Protein AF-A0A9D1GM79-F1 (afdb_monomer)

Radius of gyration: 19.38 Å; Cα contacts (8 Å, |Δi|>4): 172; chains: 1; bounding box: 52×40×49 Å

Secondary structure (DSSP, 8-state):
---HHHHHHHHHHHHHHHHHH---HHHHHHHHHHH-TTS-HHHHHHHHHHHHHHHHTHHHHHHHHHHH-SS-GGGS-HHHHHHHHHHHHHHHH-TTS-HHHHHHHHHHHHHHTT-GGGHHHHHHHHHHHHHHHHHHHHT--SHHHHTT--HHHHHHHHHHH-HHHHHHHHHHHTSPPPPP----TTTS-HHHHHHT--

Structure (mmCIF, N/CA/C/O backbone):
data_AF-A0A9D1GM79-F1
#
_entry.id   AF-A0A9D1GM79-F1
#
loop_
_atom_site.group_PDB
_atom_site.id
_atom_site.type_symbol
_atom_site.label_atom_id
_atom_site.label_alt_id
_atom_site.label_comp_id
_atom_site.label_asym_id
_atom_site.label_entity_id
_atom_site.label_seq_id
_atom_site.pdbx_PDB_ins_code
_atom_site.Cartn_x
_atom_site.Cartn_y
_atom_site.Cartn_z
_atom_site.occupancy
_atom_site.B_iso_or_equiv
_atom_site.auth_seq_id
_atom_site.auth_comp_id
_atom_site.auth_asym_id
_atom_site.auth_atom_id
_atom_site.pdbx_PDB_model_num
ATOM 1 N N . MET A 1 1 ? 16.272 14.039 14.354 1.00 37.53 1 MET A N 1
ATOM 2 C CA . MET A 1 1 ? 15.450 12.813 14.311 1.00 37.53 1 MET A CA 1
ATOM 3 C C . MET A 1 1 ? 14.020 13.221 14.023 1.00 37.53 1 MET A C 1
ATOM 5 O O . MET A 1 1 ? 13.345 13.717 14.914 1.00 37.53 1 MET A O 1
ATOM 9 N N . THR A 1 2 ? 13.589 13.117 12.772 1.00 45.19 2 THR A N 1
ATOM 10 C CA . THR A 1 2 ? 12.172 13.215 12.419 1.00 45.19 2 THR A CA 1
ATOM 11 C C . THR A 1 2 ? 11.465 12.007 13.027 1.00 45.19 2 THR A C 1
ATOM 13 O O . THR A 1 2 ? 11.861 10.871 12.792 1.00 45.19 2 THR A O 1
ATOM 16 N N . ASP A 1 3 ? 10.492 12.262 13.899 1.00 54.88 3 ASP A N 1
ATOM 17 C CA . ASP A 1 3 ? 9.709 11.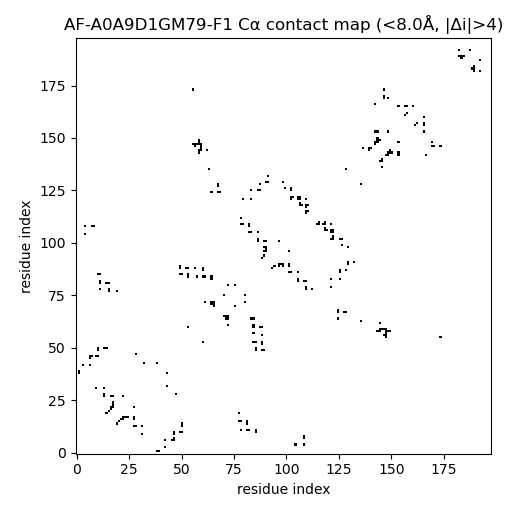224 14.567 1.00 54.88 3 ASP A CA 1
ATOM 18 C C . ASP A 1 3 ? 9.044 10.324 13.509 1.00 54.88 3 ASP A C 1
ATOM 20 O O . ASP A 1 3 ? 8.415 10.830 12.576 1.00 54.88 3 ASP A O 1
ATOM 24 N N . ALA A 1 4 ? 9.171 9.000 13.633 1.00 53.09 4 ALA A N 1
ATOM 25 C CA . ALA A 1 4 ? 8.640 8.033 12.663 1.00 53.09 4 ALA A CA 1
ATOM 26 C C . ALA A 1 4 ? 7.110 8.149 12.476 1.00 53.09 4 ALA A C 1
ATOM 28 O O . ALA A 1 4 ? 6.558 7.668 11.480 1.00 53.09 4 ALA A O 1
ATOM 29 N N . GLY A 1 5 ? 6.423 8.806 13.420 1.00 60.03 5 GLY A N 1
ATOM 30 C CA . GLY A 1 5 ? 5.021 9.197 13.295 1.00 60.03 5 GLY A CA 1
ATOM 31 C C . GLY A 1 5 ? 4.755 10.180 12.146 1.00 60.03 5 GLY A C 1
ATOM 32 O O . GLY A 1 5 ? 3.743 10.044 11.463 1.00 60.03 5 GLY A O 1
ATOM 33 N N . ASN A 1 6 ? 5.683 11.100 11.859 1.00 79.31 6 ASN A N 1
ATOM 34 C CA . ASN A 1 6 ? 5.531 12.101 10.797 1.00 79.31 6 ASN A CA 1
ATOM 35 C C . ASN A 1 6 ? 5.530 11.452 9.400 1.00 79.31 6 ASN A C 1
ATOM 37 O O . ASN A 1 6 ? 4.694 11.766 8.555 1.00 79.31 6 ASN A O 1
ATOM 41 N N . SER A 1 7 ? 6.393 10.457 9.177 1.00 93.00 7 SER A N 1
ATOM 42 C CA . SER A 1 7 ? 6.477 9.759 7.888 1.00 93.00 7 SER A CA 1
ATOM 43 C C . SER A 1 7 ? 5.179 9.009 7.548 1.00 93.00 7 SER A C 1
ATOM 45 O O . SER A 1 7 ? 4.728 9.047 6.405 1.00 93.00 7 SER A O 1
ATOM 47 N N . ARG A 1 8 ? 4.517 8.372 8.527 1.00 95.38 8 ARG A N 1
ATOM 48 C CA . ARG A 1 8 ? 3.224 7.688 8.306 1.00 95.38 8 ARG A CA 1
ATOM 49 C C . ARG A 1 8 ? 2.056 8.654 8.138 1.00 95.38 8 ARG A C 1
ATOM 51 O O . ARG A 1 8 ? 1.150 8.371 7.360 1.00 95.38 8 ARG A O 1
ATOM 58 N N . GLU A 1 9 ? 2.077 9.782 8.842 1.00 95.94 9 GLU A N 1
ATOM 59 C CA . GLU A 1 9 ? 1.102 10.855 8.631 1.00 95.94 9 GLU A CA 1
ATOM 60 C C . GLU A 1 9 ? 1.168 11.383 7.198 1.00 95.94 9 GLU A C 1
ATOM 62 O O . GLU A 1 9 ? 0.129 11.495 6.550 1.00 95.94 9 GLU A O 1
ATOM 67 N N . LEU A 1 10 ? 2.379 11.605 6.684 1.00 96.06 10 LEU A N 1
ATOM 68 C CA . LEU A 1 10 ? 2.582 12.064 5.317 1.00 96.06 10 LEU A CA 1
ATOM 69 C C . LEU A 1 10 ? 2.142 11.023 4.279 1.00 96.06 10 LEU A C 1
ATOM 71 O O . LEU A 1 10 ? 1.484 11.379 3.306 1.00 96.06 10 LEU A O 1
ATOM 75 N N . VAL A 1 11 ? 2.439 9.736 4.494 1.00 97.88 11 VAL A N 1
ATOM 76 C CA . VAL A 1 11 ? 1.927 8.657 3.626 1.00 97.88 11 VAL A CA 1
ATOM 77 C C . VAL A 1 11 ? 0.400 8.658 3.592 1.00 97.88 11 VAL A C 1
ATOM 79 O O . VAL A 1 11 ? -0.187 8.554 2.518 1.00 97.88 11 VAL A O 1
ATOM 82 N N . LEU A 1 12 ? -0.257 8.805 4.746 1.00 98.25 12 LEU A N 1
ATOM 83 C CA . LEU A 1 12 ? -1.714 8.879 4.802 1.00 98.25 12 LEU A CA 1
ATOM 84 C C . LEU A 1 12 ? -2.249 10.068 3.993 1.00 98.25 12 LEU A C 1
ATOM 86 O O . LEU A 1 12 ? -3.204 9.892 3.241 1.00 98.25 12 LEU A O 1
ATOM 90 N N . ASP A 1 13 ? -1.645 11.251 4.115 1.00 97.19 13 ASP A N 1
ATOM 91 C CA . ASP A 1 13 ? -2.061 12.427 3.339 1.00 97.19 13 ASP A CA 1
ATOM 92 C C . ASP A 1 13 ? -1.892 12.217 1.833 1.00 97.19 13 ASP A C 1
ATOM 94 O O . ASP A 1 13 ? -2.796 12.541 1.061 1.00 97.19 13 ASP A O 1
ATOM 98 N N . ILE A 1 14 ? -0.777 11.612 1.417 1.00 97.88 14 ILE A N 1
ATOM 99 C CA . ILE A 1 14 ? -0.523 11.269 0.015 1.00 97.88 14 ILE A CA 1
ATOM 100 C C . ILE A 1 14 ? -1.582 10.284 -0.498 1.00 97.88 14 ILE A C 1
ATOM 102 O O . ILE A 1 14 ? -2.17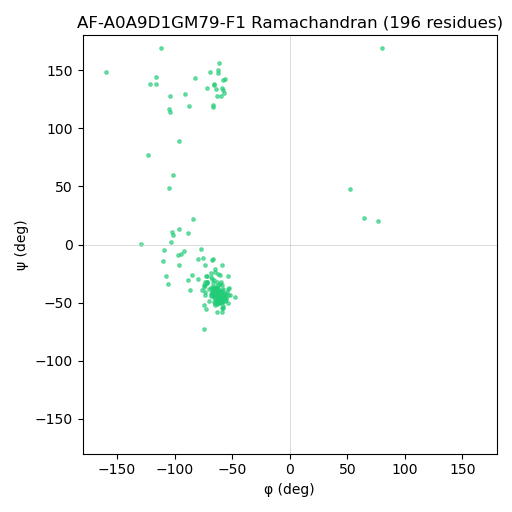8 10.512 -1.549 1.00 97.88 14 ILE A O 1
ATOM 106 N N . LEU A 1 15 ? -1.861 9.212 0.247 1.00 98.31 15 LEU A N 1
ATOM 107 C CA . LEU A 1 15 ? -2.864 8.217 -0.141 1.00 98.31 15 LEU A CA 1
ATOM 108 C C . LEU A 1 15 ? -4.273 8.810 -0.207 1.00 98.31 15 LEU A C 1
ATOM 110 O O . LEU A 1 15 ? -5.035 8.452 -1.099 1.00 98.31 15 LEU A O 1
ATOM 114 N N . MET A 1 16 ? -4.618 9.727 0.697 1.00 98.31 16 MET A N 1
ATOM 115 C CA . MET A 1 16 ? -5.893 10.445 0.656 1.00 98.31 16 MET A CA 1
ATOM 116 C C . MET A 1 16 ? -6.016 11.304 -0.608 1.00 98.31 16 MET A C 1
ATOM 118 O O . MET A 1 16 ? -7.064 11.301 -1.250 1.00 98.31 16 MET A O 1
ATOM 122 N N . GLU A 1 17 ? -4.957 12.013 -0.997 1.00 98.00 17 GLU A N 1
ATOM 123 C CA . GLU A 1 17 ? -4.951 12.819 -2.222 1.00 98.00 17 GLU A CA 1
ATOM 124 C C . GLU A 1 17 ? -5.096 11.949 -3.482 1.00 98.00 17 GLU A C 1
ATOM 126 O O . GLU A 1 17 ? -5.864 12.272 -4.387 1.00 98.00 17 GLU A O 1
ATOM 131 N N . ILE A 1 18 ? -4.410 10.805 -3.526 1.00 98.06 18 ILE A N 1
ATOM 132 C CA . ILE A 1 18 ? -4.441 9.900 -4.681 1.00 98.06 18 ILE A CA 1
ATOM 133 C C . ILE A 1 18 ? -5.785 9.169 -4.772 1.00 98.06 18 ILE A C 1
ATOM 135 O O . ILE A 1 18 ? -6.458 9.226 -5.799 1.00 98.06 18 ILE A O 1
ATOM 139 N N . LEU A 1 19 ? -6.189 8.479 -3.703 1.00 97.38 19 LEU A N 1
ATOM 140 C CA . LEU A 1 19 ? -7.305 7.529 -3.737 1.00 97.38 19 LEU A CA 1
ATOM 141 C C . LEU A 1 19 ? -8.673 8.181 -3.548 1.00 97.38 19 LEU A C 1
ATOM 143 O O . LEU A 1 19 ? -9.669 7.621 -3.994 1.00 97.38 19 LEU A O 1
ATOM 147 N N . GLU A 1 20 ? -8.736 9.333 -2.880 1.00 96.56 20 GLU A N 1
ATOM 148 C CA . GLU A 1 20 ? -10.010 9.996 -2.580 1.00 96.56 20 GLU A CA 1
ATOM 149 C C . GLU A 1 20 ? -10.229 11.251 -3.430 1.00 96.56 20 GLU A C 1
ATOM 151 O O . GLU A 1 20 ? -11.376 11.605 -3.689 1.00 96.56 20 GLU A O 1
ATOM 156 N N . LYS A 1 21 ? -9.155 11.917 -3.882 1.00 95.94 21 LYS A N 1
ATOM 157 C CA . LYS A 1 21 ? -9.250 13.118 -4.734 1.00 95.94 21 LYS A CA 1
ATOM 158 C C . LYS A 1 21 ? -8.810 12.899 -6.183 1.00 95.94 21 LYS A C 1
ATOM 160 O O . LYS A 1 21 ? -8.971 13.802 -6.998 1.00 95.94 21 LYS A O 1
ATOM 165 N N . GLY A 1 22 ? -8.294 11.715 -6.524 1.00 93.88 22 GLY A N 1
ATOM 166 C CA . GLY A 1 22 ? -7.925 11.357 -7.897 1.00 93.88 22 GLY A CA 1
ATOM 167 C C . GLY A 1 22 ? -6.613 11.979 -8.386 1.00 93.88 22 GLY A C 1
ATOM 168 O O . GLY A 1 22 ? -6.395 12.073 -9.593 1.00 93.88 22 GLY A O 1
ATOM 169 N N . GLY A 1 23 ? -5.738 12.418 -7.476 1.00 95.19 23 GLY A N 1
ATOM 170 C CA . GLY A 1 23 ? -4.432 12.967 -7.837 1.00 95.19 23 GLY A CA 1
ATOM 171 C C . GLY A 1 23 ? -3.506 11.914 -8.475 1.00 95.19 23 GLY A C 1
ATOM 172 O O . GLY A 1 23 ? -3.423 10.793 -7.966 1.00 95.19 23 GLY A O 1
ATOM 173 N N . PRO A 1 24 ? -2.750 12.235 -9.547 1.00 95.81 24 PRO A N 1
ATOM 174 C CA . PRO A 1 24 ? -1.793 11.295 -10.129 1.00 95.81 24 PRO A CA 1
ATOM 175 C C . PRO A 1 24 ? -0.680 10.938 -9.135 1.00 95.81 24 PRO A C 1
ATOM 177 O O . PRO A 1 24 ? -0.000 11.828 -8.618 1.00 95.81 24 PRO A O 1
ATOM 180 N N . SER A 1 25 ? -0.444 9.642 -8.909 1.00 93.88 25 SER A N 1
ATOM 181 C CA . SER A 1 25 ? 0.461 9.147 -7.855 1.00 93.88 25 SER A CA 1
ATOM 182 C C . SER A 1 25 ? 1.864 9.757 -7.907 1.00 93.88 25 SER A C 1
ATOM 184 O O . SER A 1 25 ? 2.342 10.306 -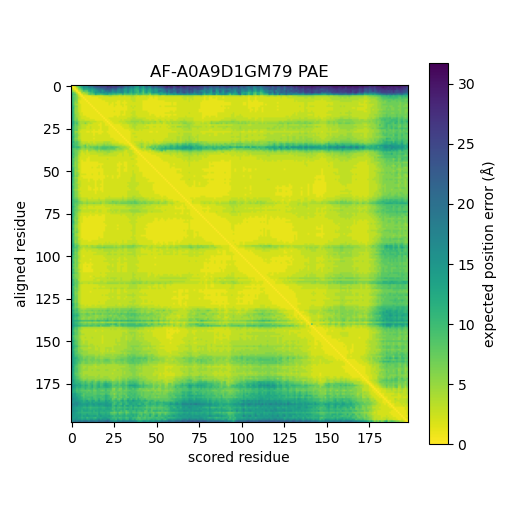6.915 1.00 93.88 25 SER A O 1
ATOM 186 N N . HIS A 1 26 ? 2.492 9.737 -9.083 1.00 92.12 26 HIS A N 1
ATOM 187 C CA . HIS A 1 26 ? 3.832 10.283 -9.308 1.00 92.12 26 HIS A CA 1
ATOM 188 C C . HIS A 1 26 ? 3.913 11.803 -9.081 1.00 92.12 26 HIS A C 1
ATOM 190 O O . HIS A 1 26 ? 4.938 12.303 -8.618 1.00 92.12 26 HIS A O 1
ATOM 196 N N . VAL A 1 27 ? 2.838 12.549 -9.367 1.00 95.88 27 VAL A N 1
ATOM 197 C CA . VAL A 1 27 ? 2.783 14.002 -9.147 1.00 95.88 27 VAL A CA 1
ATOM 198 C C . VAL A 1 27 ? 2.646 14.301 -7.660 1.00 95.88 27 VAL A C 1
ATOM 200 O O . VAL A 1 27 ? 3.453 15.056 -7.119 1.00 95.88 27 VAL A O 1
ATOM 203 N N . VAL A 1 28 ? 1.670 13.679 -6.994 1.00 96.56 28 VAL A N 1
ATOM 204 C CA . VAL A 1 28 ? 1.398 13.891 -5.565 1.00 96.56 28 VAL A CA 1
ATOM 205 C C . VAL A 1 28 ? 2.617 13.511 -4.727 1.00 96.56 28 VAL A C 1
ATOM 207 O O . VAL A 1 28 ? 3.056 14.291 -3.881 1.00 96.56 28 VAL A O 1
ATOM 210 N N . LEU A 1 29 ? 3.213 12.345 -4.994 1.00 94.06 29 LEU A N 1
ATOM 211 C CA . LEU A 1 29 ? 4.383 11.871 -4.262 1.00 94.06 29 LEU A CA 1
ATOM 212 C C . LEU A 1 29 ? 5.583 12.808 -4.458 1.00 94.06 29 LEU A C 1
ATOM 214 O O . LEU A 1 29 ? 6.225 13.199 -3.482 1.00 94.06 29 LEU A O 1
ATOM 218 N N . ARG A 1 30 ? 5.855 13.242 -5.697 1.00 93.50 30 ARG A N 1
ATOM 219 C CA . ARG A 1 30 ? 6.934 14.200 -5.987 1.00 93.50 30 ARG A CA 1
ATOM 220 C C . ARG A 1 30 ? 6.709 15.540 -5.287 1.00 93.50 30 ARG A C 1
ATOM 222 O O . ARG A 1 30 ? 7.655 16.085 -4.722 1.00 93.50 30 ARG A O 1
ATOM 229 N N . GLN A 1 31 ? 5.486 16.069 -5.309 1.00 93.62 31 GLN A N 1
ATOM 230 C CA . GLN A 1 31 ? 5.144 17.329 -4.643 1.00 93.62 31 GLN A CA 1
ATOM 231 C C . GLN A 1 31 ? 5.316 17.228 -3.126 1.00 93.62 31 GLN A C 1
ATOM 233 O O . GLN A 1 31 ? 5.953 18.095 -2.526 1.00 93.62 31 GLN A O 1
ATOM 238 N N . ALA A 1 32 ? 4.823 16.151 -2.509 1.00 91.69 32 ALA A N 1
ATOM 239 C CA . ALA A 1 32 ? 5.001 15.902 -1.084 1.00 91.69 32 ALA A CA 1
ATOM 240 C C . ALA A 1 32 ? 6.494 15.825 -0.722 1.00 91.69 32 ALA A C 1
ATOM 242 O O . ALA A 1 32 ? 6.985 16.605 0.092 1.00 91.69 32 ALA A O 1
ATOM 243 N N . LEU A 1 33 ? 7.259 14.966 -1.396 1.00 90.94 33 LEU A N 1
ATOM 244 C CA . LEU A 1 33 ? 8.692 14.800 -1.137 1.00 90.94 33 LEU A CA 1
ATOM 245 C C . LEU A 1 33 ? 9.529 16.050 -1.466 1.00 90.94 33 LEU A C 1
ATOM 247 O O . LEU A 1 33 ? 10.629 16.205 -0.930 1.00 90.94 33 LEU A O 1
ATOM 251 N N . GLY A 1 34 ? 9.042 16.920 -2.354 1.00 88.75 34 GLY A N 1
ATOM 252 C CA . GLY A 1 34 ? 9.652 18.209 -2.686 1.00 88.75 34 GLY A CA 1
ATOM 253 C C . GLY A 1 34 ? 9.347 19.312 -1.670 1.00 88.75 34 GLY A C 1
ATOM 254 O O . GLY A 1 34 ? 10.187 20.182 -1.464 1.00 88.75 34 GLY A O 1
ATOM 255 N N . LYS A 1 35 ? 8.185 19.261 -1.006 1.00 88.38 35 LYS A N 1
ATOM 256 C CA . LYS A 1 35 ? 7.797 20.190 0.070 1.00 88.38 35 LYS A CA 1
ATOM 257 C C . LYS A 1 35 ? 8.548 19.904 1.372 1.00 88.38 35 LYS A C 1
ATOM 259 O O . LYS A 1 35 ? 8.916 20.826 2.092 1.00 88.38 35 LYS A O 1
ATOM 264 N N . TYR A 1 36 ? 8.801 18.631 1.664 1.00 84.25 36 TYR A N 1
ATOM 265 C CA . TYR A 1 36 ? 9.472 18.186 2.886 1.00 84.25 36 TYR A CA 1
ATOM 266 C C . TYR A 1 36 ? 10.951 17.843 2.626 1.00 84.25 36 TYR A C 1
ATOM 268 O O . TYR A 1 36 ? 11.391 16.713 2.831 1.00 84.25 36 TYR A O 1
ATOM 276 N N . GLN A 1 37 ? 11.740 18.821 2.161 1.00 78.69 37 GLN A N 1
ATOM 277 C CA . GLN A 1 37 ? 13.155 18.601 1.797 1.00 78.69 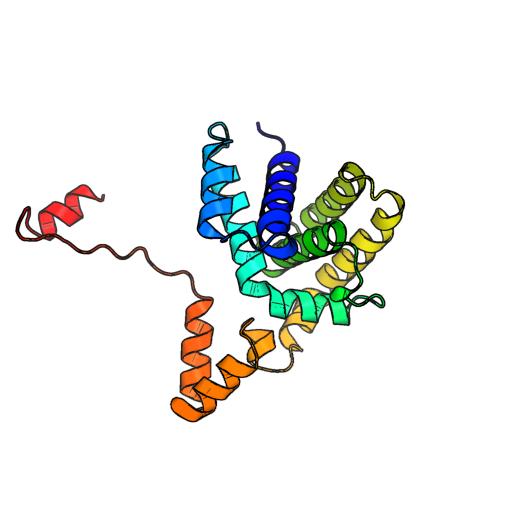37 GLN A CA 1
ATOM 278 C C . GLN A 1 37 ? 14.055 18.225 2.983 1.00 78.69 37 GLN A C 1
ATOM 280 O O . GLN A 1 37 ? 15.103 17.624 2.788 1.00 78.69 37 GLN A O 1
ATOM 285 N N . PHE A 1 38 ? 13.631 18.537 4.209 1.00 83.25 38 PHE A N 1
ATOM 286 C CA . PHE A 1 38 ? 14.352 18.205 5.440 1.00 83.25 38 PHE A CA 1
ATOM 287 C C . PHE A 1 38 ? 14.218 16.730 5.861 1.00 83.25 38 PHE A C 1
ATOM 289 O O . PHE A 1 38 ? 14.807 16.328 6.865 1.00 83.25 38 PHE A O 1
ATOM 296 N N . LEU A 1 39 ? 13.427 15.923 5.143 1.00 86.88 39 LEU A N 1
ATOM 297 C CA . LEU A 1 39 ? 13.306 14.493 5.417 1.00 86.88 39 LEU A CA 1
ATOM 298 C C . LEU A 1 39 ? 14.628 13.775 5.150 1.00 86.88 39 LEU A C 1
ATOM 300 O O . LEU A 1 39 ? 15.274 13.978 4.121 1.00 86.88 39 LEU A O 1
ATOM 304 N N . SER A 1 40 ? 14.984 12.862 6.052 1.00 90.44 40 SER A N 1
ATOM 305 C CA . SER A 1 40 ? 16.139 11.990 5.858 1.00 90.44 40 SER A CA 1
ATOM 306 C C . SER A 1 40 ? 15.9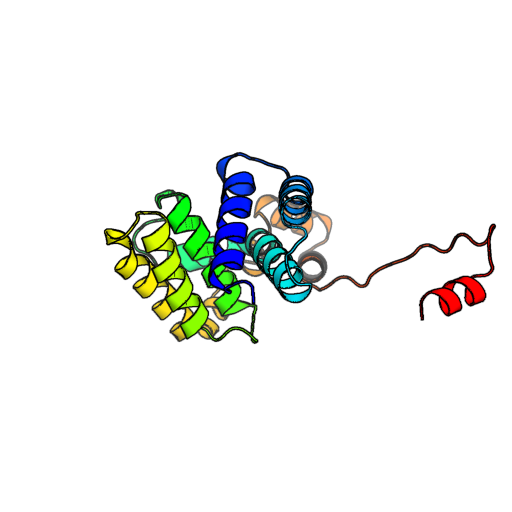62 11.104 4.616 1.00 90.44 40 SER A C 1
ATOM 308 O O . SER A 1 40 ? 14.841 10.793 4.202 1.00 90.44 40 SER A O 1
ATOM 310 N N . LYS A 1 41 ? 17.068 10.622 4.032 1.00 90.38 41 LYS A N 1
ATOM 311 C CA . LYS A 1 41 ? 17.021 9.654 2.918 1.00 90.38 41 LYS A CA 1
ATOM 312 C C . LYS A 1 41 ? 16.184 8.418 3.278 1.00 90.38 41 LYS A C 1
ATOM 314 O O . LYS A 1 41 ? 15.430 7.925 2.443 1.00 90.38 41 LYS A O 1
ATOM 319 N N . GLN A 1 42 ? 16.286 7.959 4.527 1.00 91.00 42 GLN A N 1
ATOM 320 C CA . GLN A 1 42 ? 15.532 6.819 5.041 1.00 91.00 42 GLN A CA 1
ATOM 321 C C . GLN A 1 42 ? 14.028 7.107 5.114 1.00 91.00 42 GLN A C 1
ATOM 323 O O . GLN A 1 42 ? 13.238 6.278 4.669 1.00 91.00 42 GLN A O 1
ATOM 328 N N . ASP A 1 43 ? 13.629 8.285 5.601 1.00 92.44 43 ASP A N 1
ATOM 329 C CA . ASP A 1 43 ? 12.217 8.681 5.645 1.00 92.44 43 ASP A CA 1
ATOM 330 C C . ASP A 1 43 ? 11.626 8.787 4.239 1.00 92.44 43 ASP A C 1
ATOM 332 O O . ASP A 1 43 ? 10.541 8.270 3.982 1.00 92.44 43 ASP A O 1
ATOM 336 N N . ARG A 1 44 ? 12.357 9.396 3.297 1.00 93.12 44 ARG A N 1
ATOM 337 C CA . ARG A 1 44 ? 11.908 9.514 1.899 1.00 93.12 44 ARG A CA 1
ATOM 338 C C . ARG A 1 44 ? 11.727 8.143 1.252 1.00 93.12 44 ARG A C 1
ATOM 340 O O . ARG A 1 44 ? 10.725 7.927 0.571 1.00 93.12 44 ARG A O 1
ATOM 347 N N . ALA A 1 45 ? 12.660 7.220 1.488 1.00 92.94 45 ALA A N 1
ATOM 348 C CA . ALA A 1 45 ? 12.555 5.845 1.010 1.00 92.94 45 ALA A CA 1
ATOM 349 C C . ALA A 1 45 ? 11.353 5.118 1.633 1.00 92.94 45 ALA A C 1
ATOM 351 O O . ALA A 1 45 ? 10.593 4.470 0.918 1.00 92.94 45 ALA A O 1
ATOM 352 N N . PHE A 1 46 ? 11.130 5.282 2.942 1.00 95.31 46 PHE A N 1
ATOM 353 C CA . PHE A 1 46 ? 9.971 4.720 3.634 1.00 95.31 46 PHE A CA 1
ATOM 354 C C . PHE A 1 46 ? 8.650 5.255 3.064 1.00 95.31 46 PHE A C 1
ATOM 356 O O . PHE A 1 46 ? 7.776 4.468 2.711 1.00 95.31 46 PHE A O 1
ATOM 363 N N . ILE A 1 47 ? 8.509 6.578 2.932 1.00 96.31 47 ILE A N 1
ATOM 364 C CA . ILE A 1 47 ? 7.286 7.218 2.423 1.00 96.31 47 ILE A CA 1
ATOM 365 C C . ILE A 1 47 ? 6.977 6.733 1.009 1.00 96.31 47 ILE A C 1
ATOM 367 O O . ILE A 1 47 ? 5.842 6.347 0.726 1.00 96.31 47 ILE A O 1
ATOM 371 N N . THR A 1 48 ? 7.994 6.721 0.146 1.00 95.50 48 THR A N 1
ATOM 372 C CA . THR A 1 48 ? 7.891 6.240 -1.237 1.00 95.50 48 THR A CA 1
ATOM 373 C C . THR A 1 48 ? 7.428 4.789 -1.251 1.00 95.50 48 THR A C 1
ATOM 375 O O . THR A 1 48 ? 6.370 4.493 -1.802 1.00 95.50 48 THR A O 1
ATOM 378 N N . ARG A 1 49 ? 8.137 3.899 -0.542 1.00 95.81 49 ARG A N 1
ATOM 379 C CA . ARG A 1 49 ? 7.841 2.465 -0.584 1.00 95.81 49 ARG A CA 1
ATOM 380 C C . ARG A 1 49 ? 6.476 2.118 -0.006 1.00 95.81 49 ARG A C 1
ATOM 382 O O . ARG A 1 49 ? 5.787 1.284 -0.583 1.00 95.81 49 ARG A O 1
ATOM 389 N N . VAL A 1 50 ? 6.073 2.728 1.112 1.00 97.75 50 VAL A N 1
ATOM 390 C CA . VAL A 1 50 ? 4.749 2.460 1.694 1.00 97.75 50 VAL A CA 1
ATOM 391 C C . VAL A 1 50 ? 3.652 2.996 0.783 1.00 97.75 50 VAL A C 1
ATOM 393 O O . VAL A 1 50 ? 2.660 2.305 0.580 1.00 97.75 50 VAL A O 1
ATOM 396 N N . THR A 1 51 ? 3.816 4.192 0.213 1.00 97.81 51 THR A N 1
ATOM 397 C CA . THR A 1 51 ? 2.816 4.770 -0.695 1.00 97.81 51 THR A CA 1
ATOM 398 C C . THR A 1 51 ? 2.653 3.909 -1.941 1.00 97.81 51 THR A C 1
ATOM 400 O O . THR A 1 51 ? 1.554 3.432 -2.209 1.00 97.81 51 THR A O 1
ATOM 403 N N . GLU A 1 52 ? 3.738 3.685 -2.683 1.00 96.06 52 GLU A N 1
ATOM 404 C CA . GLU A 1 52 ? 3.712 2.931 -3.938 1.00 96.06 52 GLU A CA 1
ATOM 405 C C . GLU A 1 52 ? 3.268 1.495 -3.700 1.00 96.06 52 GLU A C 1
ATOM 407 O O . GLU A 1 52 ? 2.342 1.034 -4.354 1.00 96.06 52 GLU A O 1
ATOM 412 N N . GLY A 1 53 ? 3.820 0.828 -2.686 1.00 96.62 53 GLY A N 1
ATOM 413 C CA . GLY A 1 53 ? 3.433 -0.534 -2.348 1.00 96.62 53 GLY A CA 1
ATOM 414 C C . GLY A 1 53 ? 1.966 -0.667 -1.932 1.00 96.62 53 GLY A C 1
ATOM 415 O O . GLY A 1 53 ? 1.290 -1.612 -2.328 1.00 96.62 53 GLY A O 1
ATOM 416 N N . THR A 1 54 ? 1.413 0.309 -1.204 1.00 98.12 54 THR A N 1
ATOM 417 C CA . THR A 1 54 ? -0.024 0.302 -0.878 1.00 98.12 54 THR A CA 1
ATOM 418 C C . THR A 1 54 ? -0.889 0.426 -2.135 1.00 98.12 54 THR A C 1
ATOM 420 O O . THR A 1 54 ? -1.947 -0.196 -2.208 1.00 98.12 54 THR A O 1
ATOM 423 N N . LEU A 1 55 ? -0.456 1.216 -3.122 1.00 97.25 55 LEU A N 1
ATOM 424 C CA . LEU A 1 55 ? -1.162 1.375 -4.397 1.00 97.25 55 LEU A CA 1
ATOM 425 C C . LEU A 1 55 ? -1.017 0.133 -5.287 1.00 97.25 55 LEU A C 1
ATOM 427 O O . LEU A 1 55 ? -2.009 -0.319 -5.852 1.00 97.25 55 LEU A O 1
ATOM 431 N N . GLU A 1 56 ? 0.188 -0.437 -5.372 1.00 95.75 56 GLU A N 1
ATOM 432 C CA . GLU A 1 56 ? 0.493 -1.669 -6.113 1.00 95.75 56 GLU A CA 1
ATOM 433 C C . GLU A 1 56 ? -0.378 -2.829 -5.624 1.00 95.75 56 GLU A C 1
ATOM 435 O O . GLU A 1 56 ? -0.989 -3.524 -6.431 1.00 95.75 56 GLU A O 1
ATOM 440 N N . TYR A 1 57 ? -0.504 -2.996 -4.304 1.00 97.19 57 TYR A N 1
ATOM 441 C CA . TYR A 1 57 ? -1.227 -4.106 -3.677 1.00 97.19 57 TYR A CA 1
ATOM 442 C C . TYR A 1 57 ? -2.677 -3.776 -3.288 1.00 97.19 57 TYR A C 1
ATOM 444 O O . TYR A 1 57 ? -3.301 -4.537 -2.548 1.00 97.19 57 TYR A O 1
ATOM 452 N N . LEU A 1 58 ? -3.245 -2.664 -3.767 1.00 97.50 58 LEU A N 1
ATOM 453 C CA . LEU A 1 58 ? -4.529 -2.143 -3.288 1.00 97.50 58 LEU A CA 1
ATOM 454 C C . LEU A 1 58 ? -5.685 -3.153 -3.383 1.00 97.50 58 LEU A C 1
ATOM 456 O O . LEU A 1 58 ? -6.456 -3.288 -2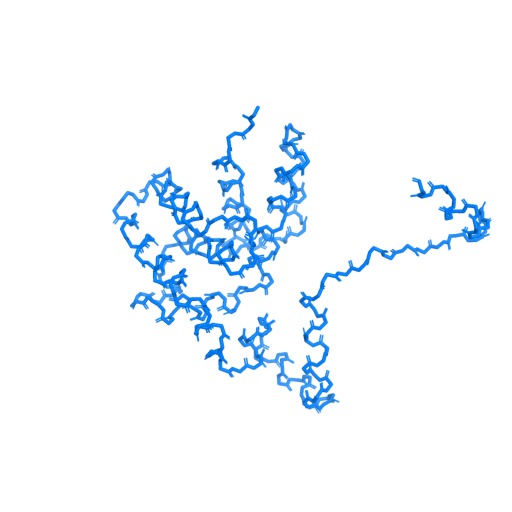.435 1.00 97.50 58 LEU A O 1
ATOM 460 N N . ILE A 1 59 ? -5.795 -3.882 -4.501 1.00 97.50 59 ILE A N 1
ATOM 461 C CA . ILE A 1 59 ? -6.864 -4.873 -4.725 1.00 97.50 59 ILE A CA 1
ATOM 462 C C . ILE A 1 59 ? -6.721 -6.029 -3.738 1.00 97.50 59 ILE A C 1
ATOM 464 O O . ILE A 1 59 ? -7.698 -6.459 -3.120 1.00 97.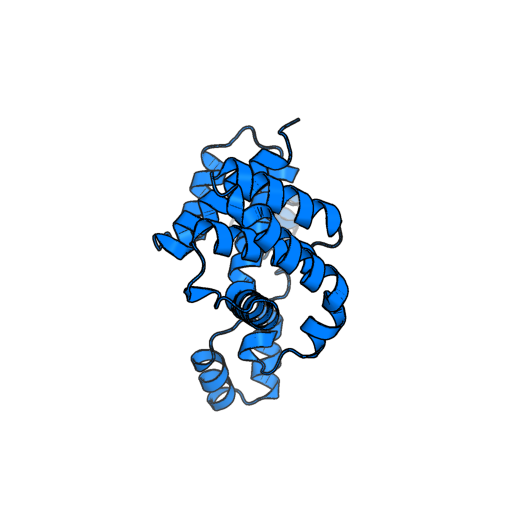50 59 ILE A O 1
ATOM 468 N N . GLN A 1 60 ? -5.494 -6.514 -3.573 1.00 97.50 60 GLN A N 1
ATOM 469 C CA . GLN A 1 60 ? -5.196 -7.604 -2.661 1.00 97.50 60 GLN A CA 1
ATOM 470 C C . GLN A 1 60 ? -5.459 -7.197 -1.205 1.00 97.50 60 GLN A C 1
ATOM 472 O O . GLN A 1 60 ? -6.139 -7.906 -0.467 1.00 97.50 60 GLN A O 1
ATOM 477 N N . ILE A 1 61 ? -4.973 -6.023 -0.804 1.00 98.19 61 ILE A N 1
ATOM 478 C CA . ILE A 1 61 ? -5.151 -5.466 0.538 1.00 98.19 61 ILE A CA 1
ATOM 479 C C . ILE A 1 61 ? -6.637 -5.276 0.850 1.00 98.19 61 ILE A C 1
ATOM 481 O O . ILE A 1 61 ? -7.087 -5.647 1.934 1.00 98.19 61 ILE A O 1
ATOM 485 N N . ASP A 1 62 ? -7.419 -4.739 -0.087 1.00 98.06 62 ASP A N 1
ATOM 486 C CA . ASP A 1 62 ? -8.859 -4.565 0.098 1.00 98.06 62 ASP A CA 1
ATOM 487 C C . ASP A 1 62 ? -9.584 -5.906 0.230 1.00 98.06 62 ASP A C 1
ATOM 489 O O . ASP A 1 62 ? -10.496 -6.034 1.051 1.00 98.06 62 ASP A O 1
ATOM 493 N N . TYR A 1 63 ? -9.177 -6.923 -0.532 1.00 97.69 63 TYR A N 1
ATOM 494 C CA . TYR A 1 63 ? -9.708 -8.276 -0.380 1.00 97.69 63 TYR A CA 1
ATOM 495 C C . TYR A 1 63 ? -9.420 -8.833 1.022 1.00 97.69 63 TYR A C 1
ATOM 497 O O . TYR A 1 63 ? -10.338 -9.279 1.716 1.00 97.69 63 TYR A O 1
ATOM 505 N N . ILE A 1 64 ? -8.171 -8.720 1.480 1.00 97.38 64 ILE A N 1
ATOM 506 C CA . ILE A 1 64 ? -7.747 -9.159 2.815 1.00 97.38 64 ILE A CA 1
ATOM 507 C C . ILE A 1 64 ? -8.551 -8.440 3.900 1.00 97.38 64 ILE A C 1
ATOM 509 O O . ILE A 1 64 ? -9.142 -9.083 4.770 1.00 97.38 64 ILE A O 1
ATOM 513 N N . LEU A 1 65 ? -8.657 -7.113 3.827 1.00 97.81 65 LEU A N 1
ATOM 514 C CA . LEU A 1 65 ? -9.428 -6.326 4.787 1.00 97.81 65 LEU A CA 1
ATOM 515 C C . LEU A 1 65 ? -10.908 -6.735 4.826 1.00 97.81 65 LEU A C 1
ATOM 517 O O . LEU A 1 65 ? -11.480 -6.811 5.914 1.00 97.81 65 LEU A O 1
ATOM 521 N N . ASN A 1 66 ? -11.521 -7.039 3.677 1.00 96.81 66 ASN A N 1
ATOM 522 C CA . ASN A 1 66 ? -12.903 -7.526 3.618 1.00 96.81 66 ASN A CA 1
ATOM 523 C C . ASN A 1 66 ? -13.067 -8.932 4.226 1.00 96.81 66 ASN A C 1
ATOM 525 O O . ASN A 1 66 ? -14.115 -9.215 4.797 1.00 96.81 66 ASN A O 1
ATOM 529 N N . SER A 1 67 ? -12.043 -9.790 4.173 1.00 94.25 67 SER A N 1
ATOM 530 C CA . SER A 1 67 ? -12.067 -11.101 4.850 1.00 94.25 67 SER A CA 1
ATOM 531 C C . SER A 1 67 ? -11.932 -10.992 6.380 1.00 94.25 67 SER A C 1
ATOM 533 O O . SER A 1 67 ? -12.451 -11.822 7.134 1.00 94.25 67 SER A O 1
ATOM 535 N N . CYS A 1 68 ? -11.276 -9.933 6.865 1.00 93.94 68 CYS A N 1
ATOM 536 C CA . CYS A 1 68 ? -11.012 -9.730 8.289 1.00 93.94 68 CYS A CA 1
ATOM 537 C C . CYS A 1 68 ? -12.034 -8.830 9.005 1.00 93.94 68 CYS A C 1
ATOM 539 O O . CYS A 1 68 ? -12.102 -8.863 10.237 1.00 93.94 68 CYS A O 1
ATOM 541 N N . SER A 1 69 ? -12.821 -8.040 8.268 1.00 94.19 69 SER A N 1
ATOM 542 C CA . SER A 1 69 ? -13.746 -7.030 8.795 1.00 94.19 69 SER A CA 1
ATOM 543 C C . SER A 1 69 ? -15.202 -7.350 8.465 1.00 94.19 69 SER A C 1
ATOM 545 O O . SER A 1 69 ? -15.540 -7.666 7.332 1.00 94.19 69 SER A O 1
ATOM 547 N N . LYS A 1 70 ? -16.104 -7.152 9.435 1.00 93.38 70 LYS A N 1
ATOM 548 C CA . LYS A 1 70 ? -17.558 -7.182 9.178 1.00 93.38 70 LYS A CA 1
ATOM 549 C C . LYS A 1 70 ? -18.044 -5.955 8.402 1.00 93.38 70 LYS A C 1
ATOM 551 O O . LYS A 1 70 ? -19.064 -6.016 7.725 1.00 93.38 70 LYS A O 1
ATOM 556 N N . THR A 1 71 ? -17.337 -4.833 8.526 1.00 95.50 71 THR A N 1
ATOM 557 C CA . THR A 1 71 ? -17.625 -3.611 7.773 1.00 95.50 71 THR A CA 1
ATOM 558 C C . THR A 1 71 ? -16.875 -3.680 6.446 1.00 95.50 71 THR A C 1
ATOM 560 O O . THR A 1 71 ? -15.642 -3.726 6.485 1.00 95.50 71 THR A O 1
ATOM 563 N N . PRO A 1 72 ? -17.563 -3.653 5.292 1.00 96.62 72 PRO A N 1
ATOM 564 C CA . PRO A 1 72 ? -16.903 -3.639 3.993 1.00 96.62 72 PRO A CA 1
ATOM 565 C C . PRO A 1 72 ? -15.966 -2.441 3.851 1.00 96.62 72 PRO A C 1
ATOM 567 O O . PRO A 1 72 ? -16.310 -1.331 4.266 1.00 96.62 72 PRO A O 1
ATOM 570 N N . VAL A 1 73 ? -14.815 -2.641 3.211 1.00 97.31 73 VAL A N 1
ATOM 571 C CA . VAL A 1 73 ? -13.790 -1.604 3.009 1.00 97.31 73 VAL A CA 1
ATOM 572 C C . VAL A 1 73 ? -14.366 -0.360 2.332 1.00 97.31 73 VAL A C 1
ATOM 574 O O . VAL A 1 73 ? -14.096 0.764 2.753 1.00 97.31 73 VAL A O 1
ATOM 577 N N . SER A 1 74 ? -15.242 -0.535 1.343 1.00 96.06 74 SER A N 1
ATOM 578 C CA . SER A 1 74 ? -15.908 0.570 0.641 1.00 96.06 74 SER A CA 1
ATOM 579 C C . SER A 1 74 ? -16.769 1.454 1.552 1.00 96.06 74 SER A C 1
ATOM 581 O O . SER A 1 74 ? -16.935 2.635 1.259 1.00 96.06 74 SER A O 1
ATOM 583 N N . LYS A 1 75 ? -17.272 0.913 2.671 1.00 97.19 75 LYS A N 1
ATOM 584 C CA . LYS A 1 75 ? -18.102 1.620 3.661 1.00 97.19 75 LYS A CA 1
ATOM 585 C C . LYS A 1 75 ? -17.302 2.202 4.830 1.00 97.19 75 LYS A C 1
ATOM 587 O O . LYS A 1 75 ? -17.861 2.922 5.656 1.00 97.19 75 LYS A O 1
ATOM 592 N N . MET A 1 76 ? -16.012 1.885 4.940 1.00 97.62 76 MET A N 1
ATOM 593 C CA . MET A 1 76 ? -15.147 2.473 5.961 1.00 97.62 76 MET A CA 1
ATOM 594 C C . MET A 1 76 ? -14.907 3.954 5.661 1.00 97.62 76 MET A C 1
ATOM 596 O O . MET A 1 76 ? -14.821 4.366 4.505 1.00 97.62 76 MET A O 1
ATOM 600 N N . LYS A 1 77 ? -14.739 4.765 6.712 1.00 97.50 77 LYS A N 1
ATOM 601 C CA . LYS A 1 77 ? -14.340 6.167 6.540 1.00 97.50 77 LYS A CA 1
ATOM 602 C C . LYS A 1 77 ? -12.992 6.227 5.798 1.00 97.50 77 LYS A C 1
ATOM 604 O O . LYS A 1 77 ? -12.085 5.504 6.218 1.00 97.50 77 LYS A O 1
ATOM 609 N N . PRO A 1 78 ? -12.824 7.099 4.785 1.00 98.12 78 PRO A N 1
ATOM 610 C CA . PRO A 1 78 ? -11.618 7.156 3.950 1.00 98.12 78 PRO A CA 1
ATOM 611 C C . PRO A 1 78 ? -10.297 7.147 4.726 1.00 98.12 78 PRO A C 1
ATOM 613 O O . PRO A 1 78 ? -9.409 6.349 4.446 1.00 98.12 78 PRO A O 1
ATOM 616 N N . VAL A 1 79 ? -10.207 7.953 5.787 1.00 98.25 79 VAL A N 1
ATOM 617 C CA . VAL A 1 79 ? -9.019 8.015 6.650 1.00 98.25 79 VAL A CA 1
ATOM 618 C C . VAL A 1 79 ? -8.706 6.659 7.290 1.00 98.25 79 VAL A C 1
ATOM 620 O O . VAL A 1 79 ? -7.573 6.200 7.237 1.00 98.25 79 VAL A O 1
ATOM 623 N N . ILE A 1 80 ? -9.706 5.985 7.862 1.00 98.38 80 ILE A N 1
ATOM 624 C CA . ILE A 1 80 ? -9.519 4.676 8.505 1.00 98.38 80 ILE A CA 1
ATOM 625 C C . ILE A 1 80 ? -9.168 3.607 7.480 1.00 98.38 80 ILE A C 1
ATOM 627 O O . ILE A 1 80 ? -8.278 2.797 7.724 1.00 98.38 80 ILE A O 1
ATOM 631 N N . ARG A 1 81 ? -9.836 3.629 6.326 1.00 98.56 81 ARG A N 1
ATOM 632 C CA . ARG A 1 81 ? -9.542 2.732 5.213 1.00 98.56 81 ARG A CA 1
ATOM 633 C C . ARG A 1 81 ? -8.085 2.849 4.774 1.00 98.56 81 ARG A C 1
ATOM 635 O O . ARG A 1 81 ? -7.409 1.834 4.668 1.00 98.56 81 ARG A O 1
ATOM 642 N N . ASN A 1 82 ? -7.589 4.066 4.565 1.00 98.62 82 ASN A N 1
ATOM 643 C CA . ASN A 1 82 ? -6.220 4.277 4.096 1.00 98.62 82 ASN A CA 1
ATOM 644 C C . ASN A 1 82 ? -5.174 4.002 5.190 1.00 98.62 82 ASN A C 1
ATOM 646 O O . ASN A 1 82 ? -4.128 3.446 4.867 1.00 98.62 82 ASN A O 1
ATOM 650 N N . ILE A 1 83 ? -5.483 4.250 6.473 1.00 98.56 83 ILE A N 1
ATOM 651 C CA . ILE A 1 83 ? -4.658 3.780 7.605 1.00 98.56 83 ILE A CA 1
ATOM 652 C C . ILE A 1 83 ? -4.547 2.252 7.593 1.00 98.56 83 ILE A C 1
ATOM 654 O O . ILE A 1 83 ? -3.449 1.711 7.675 1.00 98.56 83 ILE A O 1
ATOM 658 N N . LEU A 1 84 ? -5.673 1.545 7.467 1.00 98.75 84 LEU A N 1
ATOM 659 C CA . LEU A 1 84 ? -5.677 0.086 7.406 1.00 98.75 84 LEU A CA 1
ATOM 660 C C . LEU A 1 84 ? -4.878 -0.419 6.203 1.00 98.75 84 LEU A C 1
ATOM 662 O O . LEU A 1 84 ? -4.020 -1.276 6.378 1.00 98.75 84 LEU A O 1
ATOM 666 N N . ARG A 1 85 ? -5.097 0.149 5.011 1.00 98.75 85 ARG A N 1
ATOM 667 C CA . ARG A 1 85 ? -4.398 -0.254 3.784 1.00 98.75 85 ARG A CA 1
ATOM 668 C C . ARG A 1 85 ? -2.880 -0.131 3.910 1.00 98.75 85 ARG A C 1
ATOM 670 O O . ARG A 1 85 ? -2.172 -1.115 3.710 1.00 98.75 85 ARG A O 1
ATOM 677 N N . MET A 1 86 ? -2.384 1.040 4.319 1.00 98.56 86 MET A N 1
ATOM 678 C CA . MET A 1 86 ? -0.941 1.255 4.464 1.00 98.56 86 MET A CA 1
ATOM 679 C C . MET A 1 86 ? -0.320 0.398 5.572 1.00 98.56 86 MET A C 1
ATOM 681 O O . MET A 1 86 ? 0.856 0.041 5.500 1.00 98.56 86 MET A O 1
ATOM 685 N N . SER A 1 87 ? -1.082 0.075 6.619 1.00 98.50 87 SER A N 1
ATOM 686 C CA . SER A 1 87 ? -0.617 -0.782 7.711 1.00 98.50 87 SER A CA 1
ATOM 687 C C . SER A 1 87 ? -0.591 -2.254 7.326 1.00 98.50 87 SER A C 1
ATOM 689 O O . SER A 1 87 ? 0.364 -2.936 7.680 1.00 98.50 87 SER A O 1
ATOM 691 N N . VAL A 1 88 ? -1.582 -2.740 6.574 1.00 98.50 88 VAL A N 1
ATOM 692 C CA . VAL A 1 88 ? -1.565 -4.101 6.019 1.00 98.50 88 VAL A CA 1
ATOM 693 C C . VAL A 1 88 ? -0.377 -4.268 5.081 1.00 98.50 88 VAL A C 1
ATOM 695 O O . VAL A 1 88 ? 0.347 -5.248 5.208 1.00 98.50 88 VAL A O 1
ATOM 698 N N . TYR A 1 89 ? -0.110 -3.283 4.220 1.00 98.44 89 TYR A N 1
ATOM 699 C CA . TYR A 1 89 ? 1.073 -3.311 3.364 1.00 98.44 89 TYR A CA 1
ATOM 700 C C . TYR A 1 89 ? 2.376 -3.454 4.176 1.00 98.44 89 TYR A C 1
ATOM 702 O O . TYR A 1 89 ? 3.198 -4.319 3.884 1.00 98.44 89 TYR A O 1
ATOM 710 N N . GLN A 1 90 ? 2.542 -2.658 5.239 1.00 98.25 90 GLN A N 1
ATOM 711 C CA . GLN A 1 90 ? 3.707 -2.766 6.129 1.00 98.25 90 GLN A CA 1
ATOM 712 C C . GLN A 1 90 ? 3.822 -4.154 6.782 1.00 98.25 90 GLN A C 1
ATOM 714 O O . GLN A 1 90 ? 4.919 -4.692 6.842 1.00 98.25 90 GLN A O 1
ATOM 719 N N . ILE A 1 91 ? 2.711 -4.734 7.251 1.00 98.00 91 ILE A N 1
ATOM 720 C CA . ILE A 1 91 ? 2.692 -6.050 7.920 1.00 98.00 91 ILE A CA 1
ATOM 721 C C . ILE A 1 91 ? 3.064 -7.189 6.961 1.00 98.00 91 ILE A C 1
ATOM 723 O O . ILE A 1 91 ? 3.719 -8.143 7.371 1.00 98.00 91 ILE A O 1
ATOM 727 N N . LEU A 1 92 ? 2.614 -7.118 5.707 1.00 96.44 92 LEU A N 1
ATOM 728 C CA . LEU A 1 92 ? 2.785 -8.211 4.747 1.00 96.44 92 LEU A CA 1
ATOM 729 C C . LEU A 1 92 ? 4.096 -8.135 3.960 1.00 96.44 92 LEU A C 1
ATOM 731 O O . LEU A 1 92 ? 4.606 -9.173 3.558 1.00 96.44 92 LEU A O 1
ATOM 735 N N . TYR A 1 93 ? 4.619 -6.930 3.718 1.00 95.62 93 TYR A N 1
ATOM 736 C CA . TYR A 1 93 ? 5.669 -6.717 2.712 1.00 95.62 93 TYR A CA 1
ATOM 737 C C . TYR A 1 93 ? 6.894 -5.953 3.214 1.00 95.62 93 TYR A C 1
ATOM 739 O O . TYR A 1 93 ? 7.805 -5.676 2.433 1.00 95.62 93 TYR A O 1
ATOM 747 N N . MET A 1 94 ? 6.932 -5.557 4.488 1.00 95.31 94 MET A N 1
ATOM 748 C CA . MET A 1 94 ? 8.056 -4.805 5.044 1.00 95.31 94 MET A CA 1
ATOM 749 C C . MET A 1 94 ? 8.664 -5.513 6.252 1.00 95.31 94 MET A C 1
ATOM 751 O O . MET A 1 94 ? 8.506 -5.059 7.380 1.00 95.31 94 MET A O 1
ATOM 755 N N . ASP A 1 95 ? 9.458 -6.555 6.002 1.00 90.50 95 ASP A N 1
ATOM 756 C CA . ASP A 1 95 ? 10.077 -7.415 7.031 1.00 90.50 95 ASP A CA 1
ATOM 757 C C . ASP A 1 95 ? 10.885 -6.659 8.097 1.00 90.50 95 ASP A C 1
ATOM 759 O O . ASP A 1 95 ? 11.024 -7.096 9.237 1.00 90.50 95 ASP A O 1
ATOM 763 N N . ARG A 1 96 ? 11.427 -5.487 7.741 1.00 92.12 96 ARG A N 1
ATOM 764 C CA . ARG A 1 96 ? 12.186 -4.630 8.667 1.00 92.12 96 ARG A CA 1
ATOM 765 C C . ARG A 1 96 ? 11.303 -3.879 9.668 1.00 92.12 96 ARG A C 1
ATOM 767 O O . ARG A 1 96 ? 11.834 -3.259 10.587 1.00 92.12 96 ARG A O 1
ATOM 774 N N . ILE A 1 97 ? 9.985 -3.869 9.479 1.00 93.56 97 ILE A N 1
ATOM 775 C CA . ILE A 1 97 ? 9.026 -3.207 10.363 1.00 93.56 97 ILE A CA 1
ATOM 776 C C . ILE A 1 97 ? 8.334 -4.282 11.197 1.00 93.56 97 ILE A C 1
ATOM 778 O O . ILE A 1 97 ? 7.548 -5.050 10.653 1.00 93.56 97 ILE A O 1
ATOM 782 N N . PRO A 1 98 ? 8.534 -4.307 12.525 1.00 96.12 98 PRO A N 1
ATOM 783 C CA . PRO A 1 98 ? 7.797 -5.227 13.378 1.00 96.12 98 PRO A CA 1
ATOM 784 C C . PRO A 1 98 ? 6.283 -5.019 13.247 1.00 96.12 98 PRO A C 1
ATOM 786 O O . PRO A 1 98 ? 5.800 -3.888 13.377 1.00 96.12 98 PRO A O 1
ATOM 789 N N . ASP A 1 99 ? 5.516 -6.101 13.088 1.00 96.50 99 ASP A N 1
ATOM 790 C CA . ASP A 1 99 ? 4.052 -6.045 12.963 1.00 96.50 99 ASP A CA 1
ATOM 791 C C . ASP A 1 99 ? 3.398 -5.255 14.112 1.00 96.50 99 ASP A C 1
ATOM 793 O O . ASP A 1 99 ? 2.450 -4.489 13.917 1.00 96.50 99 ASP A O 1
ATOM 797 N N . SER A 1 100 ? 3.934 -5.398 15.330 1.00 95.88 100 SER A N 1
ATOM 798 C CA . SER A 1 100 ? 3.470 -4.676 16.518 1.00 95.88 100 SER A CA 1
ATOM 799 C C . SER A 1 100 ? 3.657 -3.162 16.390 1.00 95.88 100 SER A C 1
ATOM 801 O O . SER A 1 100 ? 2.779 -2.405 16.808 1.00 95.88 100 SER A O 1
ATOM 803 N N . ALA A 1 101 ? 4.751 -2.710 15.773 1.00 95.94 101 ALA A N 1
ATOM 804 C CA . ALA A 1 101 ? 4.999 -1.302 15.500 1.00 95.94 101 ALA A CA 1
ATOM 805 C C . ALA A 1 101 ? 4.020 -0.773 14.443 1.00 95.94 101 ALA A C 1
ATOM 807 O O . ALA A 1 101 ? 3.421 0.281 14.652 1.00 95.94 101 ALA A O 1
ATOM 808 N N . ALA A 1 102 ? 3.782 -1.526 13.362 1.00 96.94 102 ALA A N 1
ATOM 809 C CA . ALA A 1 102 ? 2.792 -1.162 12.346 1.00 96.94 102 ALA A CA 1
ATOM 810 C C . ALA A 1 102 ? 1.376 -1.028 12.943 1.00 96.94 102 ALA A C 1
ATOM 812 O O . ALA A 1 102 ? 0.682 -0.047 12.665 1.00 96.94 102 ALA A O 1
ATOM 813 N N . CYS A 1 103 ? 0.973 -1.959 13.817 1.00 97.69 103 CYS A N 1
ATOM 814 C CA . CYS A 1 103 ? -0.304 -1.900 14.535 1.00 97.69 103 CYS A CA 1
ATOM 815 C C . CYS A 1 103 ? -0.384 -0.682 15.469 1.00 97.69 103 CYS A C 1
ATOM 817 O O . CYS A 1 103 ? -1.351 0.080 15.425 1.00 97.69 103 CYS A O 1
ATOM 819 N N . ASN A 1 104 ? 0.629 -0.482 16.316 1.00 97.44 104 ASN A N 1
ATOM 820 C CA . ASN A 1 104 ? 0.628 0.585 17.317 1.00 97.44 104 ASN A CA 1
ATOM 821 C C . ASN A 1 104 ? 0.607 1.975 16.666 1.00 97.44 104 ASN A C 1
ATOM 823 O O . ASN A 1 104 ? -0.146 2.848 17.101 1.00 97.44 104 ASN A O 1
ATOM 827 N N . GLU A 1 105 ? 1.389 2.178 15.605 1.00 97.19 105 GLU A N 1
ATOM 828 C CA . GLU A 1 105 ? 1.411 3.448 14.878 1.00 97.19 105 GLU A CA 1
ATOM 829 C C . GLU A 1 105 ? 0.092 3.718 14.146 1.00 97.19 105 GLU A C 1
ATOM 831 O O . GLU A 1 105 ? -0.388 4.849 14.167 1.00 97.19 105 GLU A O 1
ATOM 836 N N . ALA A 1 106 ? -0.570 2.692 13.600 1.00 97.81 106 ALA A N 1
ATOM 837 C CA . ALA A 1 106 ? -1.902 2.838 13.008 1.00 97.81 106 ALA A CA 1
ATOM 838 C C . ALA A 1 106 ? -2.942 3.334 14.025 1.00 97.81 106 ALA A C 1
ATOM 840 O O . ALA A 1 106 ? -3.744 4.226 13.741 1.00 97.81 106 ALA A O 1
ATOM 841 N N . VAL A 1 107 ? -2.909 2.782 15.242 1.00 97.94 107 VAL A N 1
ATOM 842 C CA . VAL A 1 107 ? -3.813 3.163 16.337 1.00 97.94 107 VAL A CA 1
ATOM 843 C C . VAL A 1 107 ? -3.553 4.597 16.795 1.00 97.94 107 VAL A C 1
ATOM 845 O O . VAL A 1 107 ? -4.498 5.369 17.004 1.00 97.94 107 VAL A O 1
ATOM 848 N N . LYS A 1 108 ? -2.280 4.985 16.932 1.00 97.19 108 LYS A N 1
ATOM 849 C CA . LYS A 1 108 ? -1.903 6.370 17.242 1.00 97.19 108 LYS A CA 1
ATOM 850 C C . LYS A 1 108 ? -2.376 7.321 16.144 1.00 97.19 108 LYS A C 1
ATOM 852 O O . LYS A 1 108 ? -2.995 8.336 16.462 1.00 97.19 108 LYS A O 1
ATOM 857 N N . LEU A 1 109 ? -2.158 6.964 14.878 1.00 97.19 109 LEU A N 1
ATOM 858 C CA . LEU A 1 109 ? -2.536 7.760 13.712 1.00 97.19 109 LEU A CA 1
ATOM 859 C C . LEU A 1 109 ? -4.053 7.967 13.622 1.00 97.19 109 LEU A C 1
ATOM 861 O O . LEU A 1 109 ? -4.505 9.096 13.443 1.00 97.19 109 LEU A O 1
ATOM 865 N N . ALA A 1 110 ? -4.853 6.921 13.852 1.00 97.75 110 ALA A N 1
ATOM 866 C CA . ALA A 1 110 ? -6.310 7.045 13.924 1.00 97.75 110 ALA A CA 1
ATOM 867 C C . ALA A 1 110 ? -6.741 8.031 15.025 1.00 97.75 110 ALA A C 1
ATOM 869 O O . ALA A 1 110 ? -7.615 8.870 14.811 1.00 97.75 110 ALA A O 1
ATOM 870 N N . GLY A 1 111 ? -6.083 7.985 16.188 1.00 96.81 111 GLY A N 1
ATOM 871 C CA . GLY A 1 111 ? -6.299 8.955 17.259 1.00 96.81 111 GLY A CA 1
ATOM 872 C C . GLY A 1 111 ? -5.963 10.391 16.861 1.00 96.81 111 GLY A C 1
ATOM 873 O O . GLY A 1 111 ? -6.785 11.286 17.060 1.00 96.81 111 GLY A O 1
ATOM 874 N N . LYS A 1 112 ? -4.778 10.601 16.278 1.00 95.81 112 LYS A N 1
ATOM 875 C CA . LYS A 1 112 ? -4.320 11.913 15.796 1.00 95.81 112 LYS A CA 1
ATOM 876 C C . LYS A 1 112 ? -5.269 12.506 14.754 1.00 95.81 112 LYS A C 1
ATOM 878 O O . LYS A 1 112 ? -5.511 13.702 14.764 1.00 95.81 112 LYS A O 1
ATOM 883 N N . ARG A 1 113 ? -5.877 11.666 13.913 1.00 96.44 113 ARG A N 1
ATOM 884 C CA . ARG A 1 113 ? -6.878 12.065 12.910 1.00 96.44 113 ARG A CA 1
ATOM 885 C C . ARG A 1 113 ? -8.307 12.171 13.462 1.00 96.44 113 ARG A C 1
ATOM 887 O O . ARG A 1 113 ? -9.260 12.090 12.698 1.00 96.44 113 ARG A O 1
ATOM 894 N N . HIS A 1 114 ? -8.463 12.344 14.775 1.00 96.44 114 HIS A N 1
ATOM 895 C CA . HIS A 1 114 ? -9.747 12.519 15.467 1.00 96.44 114 HIS A CA 1
ATOM 896 C C . HIS A 1 114 ? -10.709 11.314 15.403 1.00 96.44 114 HIS A C 1
ATOM 898 O O . HIS A 1 114 ? -11.904 11.454 15.653 1.00 96.44 114 HIS A O 1
ATOM 904 N N . PHE A 1 115 ? -10.201 10.099 15.169 1.00 96.81 115 PHE A N 1
ATOM 905 C CA . PHE A 1 115 ? -10.983 8.853 15.181 1.0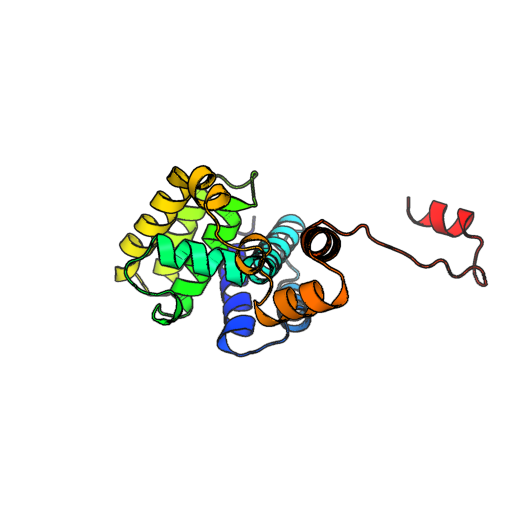0 96.81 115 PHE A CA 1
ATOM 906 C C . PHE A 1 115 ? -10.737 8.011 16.441 1.00 96.81 115 PHE A C 1
ATOM 908 O O . PHE A 1 115 ? -10.515 6.801 16.372 1.00 96.81 115 PHE A O 1
ATOM 915 N N . GLN A 1 116 ? -10.798 8.642 17.617 1.00 95.75 116 GLN A N 1
ATOM 916 C CA . GLN A 1 116 ? -10.530 7.992 18.911 1.00 95.75 116 GLN A CA 1
ATOM 917 C C . GLN A 1 116 ? -11.387 6.731 19.132 1.00 95.75 116 GLN A C 1
ATOM 919 O O . GLN A 1 116 ? -10.855 5.689 19.510 1.00 95.75 116 GLN A O 1
ATOM 924 N N . GLY A 1 117 ? -12.683 6.791 18.804 1.00 96.62 117 GLY A N 1
ATOM 925 C CA . GLY A 1 117 ? -13.610 5.660 18.945 1.00 96.62 117 GLY A CA 1
ATOM 926 C C . GLY A 1 117 ? -13.341 4.476 18.005 1.00 96.62 117 GLY A C 1
ATOM 927 O O . GLY A 1 117 ? -13.870 3.393 18.228 1.00 96.62 117 GLY A O 1
ATOM 928 N N . LEU A 1 118 ? -12.502 4.644 16.975 1.00 97.44 118 LEU A N 1
ATOM 929 C CA . LEU A 1 118 ? -12.169 3.584 16.012 1.00 97.44 118 LEU A CA 1
ATOM 930 C C . LEU A 1 118 ? -10.784 2.970 16.248 1.00 97.44 118 LEU A C 1
ATOM 932 O O . LEU A 1 118 ? -10.392 2.056 15.526 1.00 97.44 118 LEU A O 1
ATOM 936 N N . LYS A 1 119 ? -10.057 3.400 17.288 1.00 97.88 119 LYS A N 1
ATOM 937 C CA . LYS A 1 119 ? -8.763 2.814 17.675 1.00 97.88 119 LYS A CA 1
ATOM 938 C C . LYS A 1 119 ? -8.841 1.305 17.908 1.00 97.88 119 LYS A C 1
ATOM 940 O O . LYS A 1 119 ? -8.003 0.564 17.401 1.00 97.88 119 LYS A O 1
ATOM 945 N N . GLY A 1 120 ? -9.861 0.852 18.642 1.00 97.75 120 GLY A N 1
ATOM 946 C CA . GLY A 1 120 ? -10.078 -0.571 18.918 1.00 97.75 120 GLY A CA 1
ATOM 947 C C . GLY A 1 120 ? -10.379 -1.374 17.652 1.00 97.75 120 GLY A C 1
ATOM 948 O O . GLY A 1 120 ? -9.839 -2.461 17.473 1.00 97.75 120 GLY A O 1
ATOM 949 N N . PHE A 1 121 ? -11.164 -0.798 16.738 1.00 97.94 121 PHE A N 1
ATOM 950 C CA . PHE A 1 121 ? -11.466 -1.390 15.434 1.00 97.94 121 PHE A CA 1
ATOM 951 C C . PHE A 1 121 ? -10.204 -1.558 14.575 1.00 97.94 121 PHE A C 1
ATOM 953 O O . PHE A 1 121 ? -9.933 -2.658 14.096 1.00 97.94 121 PHE A O 1
ATOM 960 N N . VAL A 1 122 ? -9.395 -0.498 14.446 1.00 98.31 122 VAL A N 1
ATOM 961 C CA . VAL A 1 122 ? -8.122 -0.533 13.704 1.00 98.31 122 VAL A CA 1
ATOM 962 C C . VAL A 1 122 ? -7.178 -1.581 14.294 1.00 98.31 122 VAL A C 1
ATOM 964 O O . VAL A 1 122 ? -6.673 -2.432 13.565 1.00 98.31 122 VAL A O 1
ATOM 967 N N . ASN A 1 123 ? -6.983 -1.566 15.616 1.00 98.25 123 ASN A N 1
ATOM 968 C CA . ASN A 1 123 ? -6.108 -2.528 16.284 1.00 98.25 123 ASN A CA 1
ATOM 969 C C . ASN A 1 123 ? -6.597 -3.970 16.096 1.00 98.25 123 ASN A C 1
ATOM 971 O O . ASN A 1 123 ? -5.798 -4.850 15.795 1.00 98.25 123 ASN A O 1
ATOM 975 N N . GLY A 1 124 ? -7.901 -4.215 16.256 1.00 97.88 124 GLY A N 1
ATOM 976 C CA . GLY A 1 124 ? -8.486 -5.550 16.143 1.00 97.88 124 GLY A CA 1
ATOM 977 C C . GLY A 1 124 ? -8.265 -6.175 14.767 1.00 97.88 124 GLY A C 1
ATOM 978 O O . GLY A 1 124 ? -7.843 -7.328 14.684 1.00 97.88 124 GLY A O 1
ATOM 979 N N . ILE A 1 125 ? -8.476 -5.403 13.694 1.00 97.94 125 ILE A N 1
ATOM 980 C CA . ILE A 1 125 ? -8.240 -5.868 12.320 1.00 97.94 125 ILE A CA 1
ATOM 981 C C . ILE A 1 125 ? -6.755 -6.157 12.090 1.00 97.94 125 ILE A C 1
ATOM 983 O O . ILE A 1 125 ? -6.408 -7.254 11.660 1.00 97.94 125 ILE A O 1
ATOM 987 N N . LEU A 1 126 ? -5.870 -5.206 12.404 1.00 98.25 126 LEU A N 1
ATOM 988 C CA . LEU A 1 126 ? -4.439 -5.357 12.117 1.00 98.25 126 LEU A CA 1
ATOM 989 C C . LEU A 1 126 ? -3.792 -6.481 12.936 1.00 98.25 126 LEU A C 1
ATOM 991 O O . LEU A 1 126 ? -2.964 -7.220 12.412 1.00 98.25 126 LEU A O 1
ATOM 995 N N . ARG A 1 127 ? -4.211 -6.672 14.194 1.00 97.69 127 ARG A N 1
ATOM 996 C CA . ARG A 1 127 ? -3.745 -7.783 15.039 1.00 97.69 127 ARG A CA 1
ATOM 997 C C . ARG A 1 127 ? -4.192 -9.139 14.511 1.00 97.69 127 ARG A C 1
ATOM 999 O O . ARG A 1 127 ? -3.423 -10.093 14.589 1.00 97.69 127 ARG A O 1
ATOM 1006 N N . ARG A 1 128 ? -5.417 -9.231 13.984 1.00 97.12 128 ARG A N 1
ATOM 1007 C CA . ARG A 1 128 ? -5.895 -10.447 13.323 1.00 97.12 128 ARG A CA 1
ATOM 1008 C C . ARG A 1 128 ? -5.045 -10.756 12.092 1.00 97.12 128 ARG A C 1
ATOM 1010 O O . ARG A 1 128 ? -4.530 -11.861 11.996 1.00 97.12 128 ARG A O 1
ATOM 1017 N N . ILE A 1 129 ? -4.848 -9.768 11.218 1.00 97.19 129 ILE A N 1
ATOM 1018 C CA . ILE A 1 129 ? -4.057 -9.923 9.990 1.00 97.19 129 ILE A CA 1
ATOM 1019 C C . ILE A 1 129 ? -2.616 -10.323 10.308 1.00 97.19 129 ILE A C 1
ATOM 1021 O O . ILE A 1 129 ? -2.126 -11.278 9.730 1.00 97.19 129 ILE A O 1
ATOM 1025 N N . SER A 1 130 ? -1.955 -9.660 11.261 1.00 96.56 130 SER A N 1
ATOM 1026 C CA . SER A 1 130 ? -0.579 -9.999 11.658 1.00 96.56 130 SER A CA 1
ATOM 1027 C C . SER A 1 130 ? -0.437 -11.447 12.145 1.00 96.56 130 SER A C 1
ATOM 1029 O O . SER A 1 130 ? 0.543 -12.105 11.812 1.00 96.56 130 SER A O 1
ATOM 1031 N N . ARG A 1 131 ? -1.425 -11.973 12.883 1.00 96.12 131 ARG A N 1
ATOM 1032 C CA . ARG A 1 131 ? -1.418 -13.365 13.362 1.00 96.12 131 ARG A CA 1
ATOM 1033 C C . ARG A 1 131 ? -1.714 -14.380 12.253 1.00 96.12 131 ARG A C 1
ATOM 1035 O O . ARG A 1 131 ? -1.202 -15.488 12.299 1.00 96.12 131 ARG A O 1
ATOM 1042 N N . GLU A 1 132 ? -2.569 -14.021 11.302 1.00 94.56 132 GLU A N 1
ATOM 1043 C CA . GLU A 1 132 ? -3.083 -14.918 10.256 1.00 94.56 132 GLU A CA 1
ATOM 1044 C C . GLU A 1 132 ? -2.391 -14.696 8.894 1.00 94.56 132 GLU A C 1
ATOM 1046 O O . GLU A 1 132 ? -2.858 -15.220 7.886 1.00 94.56 132 GLU A O 1
ATOM 1051 N N . LYS A 1 133 ? -1.292 -13.923 8.838 1.00 91.75 133 LYS A N 1
ATOM 1052 C CA . LYS A 1 133 ? -0.725 -13.405 7.580 1.00 91.75 133 LYS A CA 1
ATOM 1053 C C . LYS A 1 133 ? -0.354 -14.482 6.565 1.00 91.75 133 LYS A C 1
ATOM 1055 O O . LYS A 1 133 ? -0.696 -14.321 5.402 1.00 91.75 133 LYS A O 1
ATOM 1060 N N . GLU A 1 134 ? 0.271 -15.571 7.006 1.00 90.12 134 GLU A N 1
ATOM 1061 C CA . GLU A 1 134 ? 0.679 -16.688 6.139 1.00 90.12 134 GLU A CA 1
ATOM 1062 C C . GLU A 1 134 ? -0.543 -17.395 5.533 1.00 90.12 134 GLU A C 1
ATOM 1064 O O . GLU A 1 134 ? -0.665 -17.514 4.318 1.00 90.12 134 GLU A O 1
ATOM 1069 N N . GLY A 1 135 ? -1.526 -17.762 6.360 1.00 90.94 135 GLY A N 1
ATOM 1070 C CA . GLY A 1 135 ? -2.742 -18.420 5.870 1.00 90.94 135 GLY A CA 1
ATOM 1071 C C . GLY A 1 135 ? -3.610 -17.519 4.983 1.00 90.94 135 GLY A C 1
ATOM 1072 O O . GLY A 1 135 ? -4.244 -17.988 4.036 1.00 90.94 135 GLY A O 1
ATOM 1073 N N . ILE A 1 136 ? -3.645 -16.211 5.253 1.00 90.00 136 ILE A N 1
ATOM 1074 C CA . ILE A 1 136 ? -4.398 -15.247 4.440 1.00 90.00 136 ILE A CA 1
ATOM 1075 C C . ILE A 1 136 ? -3.770 -15.087 3.051 1.00 90.00 136 ILE A C 1
ATOM 1077 O O . ILE A 1 136 ? -4.506 -15.027 2.068 1.00 90.00 136 ILE A O 1
ATOM 1081 N N . THR A 1 137 ? -2.440 -15.007 2.946 1.00 87.19 137 THR A N 1
ATOM 1082 C CA . THR A 1 137 ? -1.767 -14.826 1.649 1.00 87.19 137 THR A CA 1
ATOM 1083 C C . THR A 1 137 ? -1.823 -16.085 0.786 1.00 87.19 137 THR A C 1
ATOM 1085 O O . THR A 1 137 ? -1.955 -15.974 -0.434 1.00 87.19 137 THR A O 1
ATOM 1088 N N . GLU A 1 138 ? -1.804 -17.272 1.394 1.00 88.25 138 GLU A N 1
ATOM 1089 C CA . GLU A 1 138 ? -1.965 -18.552 0.690 1.00 88.25 138 GLU A CA 1
ATOM 1090 C C . GLU A 1 138 ? -3.398 -18.794 0.192 1.00 88.25 138 GLU A C 1
ATOM 1092 O O . GLU A 1 138 ? -3.594 -19.394 -0.863 1.00 88.25 138 GLU A O 1
ATOM 1097 N N . SER A 1 139 ? -4.408 -18.295 0.912 1.00 88.62 139 SER A N 1
ATOM 1098 C CA . SER A 1 139 ? -5.833 -18.495 0.591 1.00 88.62 139 SER A CA 1
ATOM 1099 C C . SER A 1 139 ? -6.429 -17.447 -0.358 1.00 88.62 139 SER A C 1
ATOM 1101 O O . SER A 1 139 ? -7.647 -17.403 -0.567 1.00 88.62 139 SER A O 1
ATOM 1103 N N . LEU A 1 140 ? -5.594 -16.591 -0.953 1.00 92.38 140 LEU A N 1
ATOM 1104 C CA . LEU A 1 140 ? -6.043 -15.615 -1.942 1.00 92.38 140 LEU A CA 1
ATOM 1105 C C . LEU A 1 140 ? -6.584 -16.330 -3.197 1.00 92.38 140 LEU A C 1
ATOM 1107 O O . LEU A 1 140 ? -5.930 -17.233 -3.715 1.00 92.38 140 LEU A O 1
ATOM 1111 N N . PRO A 1 141 ? -7.752 -15.917 -3.719 1.00 88.38 141 PRO A N 1
ATOM 1112 C CA . PRO A 1 141 ? -8.545 -16.749 -4.617 1.00 88.38 141 PRO A CA 1
ATOM 1113 C C . PRO A 1 141 ? -7.944 -16.841 -6.023 1.00 88.38 141 PRO A C 1
ATOM 1115 O O . PRO A 1 141 ? -7.424 -17.876 -6.427 1.00 88.38 141 PRO A O 1
ATOM 1118 N N . ASP A 1 142 ? -8.036 -15.753 -6.786 1.00 90.75 142 ASP A N 1
ATOM 1119 C CA . ASP A 1 142 ? -7.698 -15.703 -8.203 1.00 90.75 142 ASP A CA 1
ATOM 1120 C C . ASP A 1 142 ? -6.444 -14.852 -8.456 1.00 90.75 142 ASP A C 1
ATOM 1122 O O . ASP A 1 142 ? -5.936 -14.147 -7.577 1.00 90.75 142 ASP A O 1
ATOM 1126 N N . LEU A 1 143 ? -5.933 -14.929 -9.686 1.00 90.50 143 LEU A N 1
ATOM 1127 C CA . LEU A 1 143 ? -4.732 -14.216 -10.122 1.00 90.50 143 LEU A CA 1
ATOM 1128 C C . LEU A 1 143 ? -4.873 -12.690 -10.000 1.00 90.50 143 LEU A C 1
ATOM 1130 O O . LEU A 1 143 ? -3.899 -12.004 -9.694 1.00 90.50 143 LEU A O 1
ATOM 1134 N N . SER A 1 144 ? -6.092 -12.173 -10.192 1.00 94.31 144 SER A N 1
ATOM 1135 C CA . SER A 1 144 ? -6.415 -10.749 -10.079 1.00 94.31 144 SER A CA 1
ATOM 1136 C C . SER A 1 144 ? -6.201 -10.255 -8.652 1.00 94.31 144 SER A C 1
ATOM 1138 O O . SER A 1 144 ? -5.518 -9.252 -8.447 1.00 94.31 144 SER A O 1
ATOM 1140 N N . VAL A 1 145 ? -6.703 -10.983 -7.654 1.00 95.81 145 VAL A N 1
ATOM 1141 C CA . VAL A 1 145 ? -6.471 -10.636 -6.248 1.00 95.81 145 VAL A CA 1
ATOM 1142 C C . VAL A 1 145 ? -5.016 -10.887 -5.863 1.00 95.81 145 VAL A C 1
ATOM 1144 O O . VAL A 1 145 ? -4.379 -10.001 -5.302 1.00 95.81 145 VAL A O 1
ATOM 1147 N N . ARG A 1 146 ? -4.464 -12.063 -6.186 1.00 93.62 146 ARG A N 1
ATOM 1148 C CA . ARG A 1 146 ? -3.100 -12.457 -5.794 1.00 93.62 146 ARG A CA 1
ATOM 1149 C C . ARG A 1 146 ? -2.037 -11.482 -6.278 1.00 93.62 146 ARG A C 1
ATOM 1151 O O . ARG A 1 146 ? -1.150 -11.142 -5.502 1.00 93.62 146 ARG A O 1
ATOM 1158 N N . LEU A 1 147 ? -2.140 -11.025 -7.524 1.00 94.00 147 LEU A N 1
ATOM 1159 C CA . LEU A 1 147 ? -1.165 -10.122 -8.139 1.00 94.00 147 LEU A CA 1
ATOM 1160 C C . LEU A 1 147 ? -1.632 -8.661 -8.166 1.00 94.00 147 LEU A C 1
ATOM 1162 O O . LEU A 1 147 ? -0.966 -7.820 -8.759 1.00 94.00 147 LEU A O 1
ATOM 1166 N N . SER A 1 148 ? -2.754 -8.359 -7.505 1.00 96.06 148 SER A N 1
ATOM 1167 C CA . SER A 1 148 ? -3.334 -7.018 -7.398 1.00 96.06 148 SER A CA 1
ATOM 1168 C C . SER A 1 148 ? -3.537 -6.325 -8.754 1.00 96.06 148 SER A C 1
ATOM 1170 O O . SER A 1 148 ? -3.196 -5.161 -8.959 1.00 96.06 148 SER A O 1
ATOM 1172 N N . VAL A 1 149 ? -4.134 -7.051 -9.700 1.00 94.88 149 VAL A N 1
ATOM 1173 C CA . VAL A 1 149 ? -4.439 -6.560 -11.049 1.00 94.88 149 VAL A CA 1
ATOM 1174 C C . VAL A 1 149 ? -5.940 -6.656 -11.309 1.00 94.88 149 VAL A C 1
ATOM 1176 O O . VAL A 1 149 ? -6.536 -7.663 -10.944 1.00 94.88 149 VAL A O 1
ATOM 1179 N N . PRO A 1 150 ? -6.602 -5.660 -11.929 1.00 95.44 150 PRO A N 1
ATOM 1180 C CA . PRO A 1 150 ? -8.040 -5.715 -12.183 1.00 95.44 150 PRO A CA 1
ATOM 1181 C C . PRO A 1 150 ? -8.481 -6.949 -12.978 1.00 95.44 150 PRO A C 1
ATOM 1183 O O . PRO A 1 150 ? -7.830 -7.338 -13.948 1.00 95.44 150 PRO A O 1
ATOM 1186 N N . LYS A 1 151 ? -9.649 -7.502 -12.623 1.00 95.06 151 LYS A N 1
ATOM 1187 C CA . LYS A 1 151 ? -10.212 -8.699 -13.270 1.00 95.06 151 LYS A CA 1
ATOM 1188 C C . LYS A 1 151 ? -10.290 -8.579 -14.789 1.00 95.06 151 LYS A C 1
ATOM 1190 O O . LYS A 1 151 ? -9.900 -9.510 -15.486 1.00 95.06 151 LYS A O 1
ATOM 1195 N N . TRP A 1 152 ? -10.730 -7.425 -15.295 1.00 95.88 152 TRP A N 1
ATOM 1196 C CA . TRP A 1 152 ? -10.837 -7.185 -16.736 1.00 95.88 152 TRP A CA 1
ATOM 1197 C C . TRP A 1 152 ? -9.483 -7.307 -17.449 1.00 95.88 152 TRP A C 1
ATOM 1199 O O . TRP A 1 152 ? -9.422 -7.904 -18.516 1.00 95.88 152 TRP A O 1
ATOM 1209 N N . LEU A 1 153 ? -8.395 -6.817 -16.841 1.00 94.62 153 LEU A N 1
ATOM 1210 C CA . LEU A 1 153 ? -7.064 -6.867 -17.447 1.00 94.62 153 LEU A CA 1
ATOM 1211 C C . LEU A 1 153 ? -6.510 -8.290 -17.413 1.00 94.62 153 LEU A C 1
ATOM 1213 O O . LEU A 1 153 ? -5.954 -8.764 -18.398 1.00 94.62 153 LEU A O 1
ATOM 1217 N N . THR A 1 154 ? -6.719 -8.995 -16.297 1.00 94.25 154 THR A N 1
ATOM 1218 C CA . THR A 1 154 ? -6.332 -10.405 -16.204 1.00 94.25 154 THR A CA 1
ATOM 1219 C C . THR A 1 154 ? -7.094 -11.280 -17.198 1.00 94.25 154 THR A C 1
ATOM 1221 O O . THR A 1 154 ? -6.484 -12.154 -17.795 1.00 94.25 154 THR A O 1
ATOM 1224 N N . ALA A 1 155 ? -8.391 -11.040 -17.418 1.00 94.81 155 ALA A N 1
ATOM 1225 C CA . ALA A 1 155 ? -9.179 -11.771 -18.410 1.00 94.81 155 ALA A CA 1
ATOM 1226 C C . ALA A 1 155 ? -8.693 -11.480 -19.837 1.00 94.81 155 ALA A C 1
ATOM 1228 O O . ALA A 1 155 ? -8.370 -12.407 -20.567 1.00 94.81 155 ALA A O 1
ATOM 1229 N N . MET A 1 156 ? -8.530 -10.199 -20.181 1.00 96.44 156 MET A N 1
ATOM 1230 C CA . MET A 1 156 ? -8.051 -9.769 -21.497 1.00 96.44 156 MET A CA 1
ATOM 1231 C C . MET A 1 156 ? -6.703 -10.405 -21.860 1.00 96.44 156 MET A C 1
ATOM 1233 O O . MET A 1 156 ? -6.543 -10.952 -22.945 1.00 96.44 156 MET A O 1
ATOM 1237 N N . TRP A 1 157 ? -5.731 -10.396 -20.943 1.00 95.25 157 TRP A N 1
ATOM 1238 C CA . TRP A 1 157 ? -4.432 -11.015 -21.214 1.00 95.25 157 TRP A CA 1
ATOM 1239 C C . TRP A 1 157 ? -4.478 -12.536 -21.243 1.00 95.25 157 TRP A C 1
ATOM 1241 O O . TRP A 1 157 ? -3.743 -13.125 -22.027 1.00 95.25 157 TRP A O 1
ATOM 1251 N N . ARG A 1 158 ? -5.346 -13.183 -20.457 1.00 95.12 158 ARG A N 1
ATOM 1252 C CA . ARG A 1 158 ? -5.535 -14.639 -20.561 1.00 95.12 158 ARG A CA 1
ATOM 1253 C C . ARG A 1 158 ? -6.044 -15.030 -21.944 1.00 95.12 158 ARG A C 1
ATOM 1255 O O . ARG A 1 158 ? -5.543 -16.007 -22.494 1.00 95.12 158 ARG A O 1
ATOM 1262 N N . ASP A 1 159 ? -6.954 -14.241 -22.506 1.00 96.31 159 ASP A N 1
ATOM 1263 C CA . ASP A 1 159 ? -7.493 -14.467 -23.848 1.00 96.31 159 ASP A CA 1
ATOM 1264 C C . ASP A 1 159 ? -6.429 -14.235 -24.942 1.00 96.31 159 ASP A C 1
ATOM 1266 O O . ASP A 1 159 ? -6.370 -14.986 -25.913 1.00 96.31 159 ASP A O 1
ATOM 1270 N N . GLU A 1 160 ? -5.548 -13.239 -24.779 1.00 96.25 160 GLU A N 1
ATOM 1271 C CA . GLU A 1 160 ? -4.531 -12.877 -25.784 1.00 96.25 160 GLU A CA 1
ATOM 1272 C C . GLU A 1 160 ? -3.212 -13.668 -25.684 1.00 96.25 160 GLU A C 1
ATOM 1274 O O . GLU A 1 160 ? -2.592 -13.995 -26.696 1.00 96.25 160 GLU A O 1
ATOM 1279 N N . LEU A 1 161 ? -2.735 -13.932 -24.466 1.00 94.69 161 LEU A N 1
ATOM 1280 C CA . LEU A 1 161 ? -1.400 -14.474 -24.182 1.00 94.69 161 LEU A CA 1
ATOM 1281 C C . LEU A 1 161 ? -1.436 -15.915 -23.659 1.00 94.69 161 LEU A C 1
ATOM 1283 O O . LEU A 1 161 ? -0.388 -16.564 -23.613 1.00 94.69 161 LEU A O 1
ATOM 1287 N N . GLY A 1 162 ? -2.607 -16.404 -23.245 1.00 95.56 162 GLY A N 1
ATOM 1288 C CA . GLY A 1 162 ? -2.769 -17.664 -22.525 1.00 95.56 162 GLY A CA 1
ATOM 1289 C C . GLY A 1 162 ? -2.451 -17.555 -21.028 1.00 95.56 162 GLY A C 1
ATOM 1290 O O . GLY A 1 162 ? -1.896 -16.561 -20.547 1.00 95.56 162 GLY A O 1
ATOM 1291 N N . GLU A 1 163 ? -2.800 -18.601 -20.275 1.00 92.50 163 GLU A N 1
ATOM 1292 C CA . GLU A 1 163 ? -2.714 -18.631 -18.805 1.00 92.50 163 GLU A CA 1
ATOM 1293 C C . GLU A 1 163 ? -1.289 -18.399 -18.279 1.00 92.50 163 GLU A C 1
ATOM 1295 O O . GLU A 1 163 ? -1.028 -17.447 -17.543 1.00 92.50 163 GLU A O 1
ATOM 1300 N N . GLU A 1 164 ? -0.352 -19.255 -18.693 1.00 94.12 164 GLU A N 1
ATOM 1301 C CA . GLU A 1 164 ? 1.009 -19.312 -18.151 1.00 94.12 164 GLU A CA 1
ATOM 1302 C C . GLU A 1 164 ? 1.789 -18.017 -18.417 1.00 94.12 164 GLU A C 1
ATOM 1304 O O . GLU A 1 164 ? 2.476 -17.471 -17.542 1.00 94.12 164 GLU A O 1
ATOM 1309 N N . ARG A 1 165 ? 1.642 -17.473 -19.631 1.00 94.62 165 ARG A N 1
ATOM 1310 C CA . ARG A 1 165 ? 2.298 -16.225 -20.020 1.00 94.62 165 ARG A CA 1
ATOM 1311 C C . ARG A 1 165 ? 1.694 -15.032 -19.290 1.00 94.62 165 ARG A C 1
ATOM 1313 O O . ARG A 1 165 ? 2.445 -14.156 -18.863 1.00 94.62 165 ARG A O 1
ATOM 1320 N N . THR A 1 166 ? 0.375 -15.014 -19.099 1.00 94.38 166 THR A N 1
ATOM 1321 C CA . THR A 1 166 ? -0.304 -13.963 -18.331 1.00 94.38 166 THR A CA 1
ATOM 1322 C C . THR A 1 166 ? 0.179 -13.943 -16.890 1.00 94.38 166 THR A C 1
ATOM 1324 O O . THR A 1 166 ? 0.584 -12.891 -16.398 1.00 94.38 166 THR A O 1
ATOM 1327 N N . GLU A 1 167 ? 0.229 -15.097 -16.223 1.00 93.56 167 GLU A N 1
ATOM 1328 C CA . GLU A 1 167 ? 0.761 -15.190 -14.862 1.00 93.56 167 GLU A CA 1
ATOM 1329 C C . GLU A 1 167 ? 2.222 -14.724 -14.784 1.00 93.56 167 GLU A C 1
ATOM 1331 O O . GLU A 1 167 ? 2.583 -13.970 -13.878 1.00 93.56 167 GLU A O 1
ATOM 1336 N N . THR A 1 168 ? 3.056 -15.108 -15.752 1.00 94.38 168 THR A N 1
ATOM 1337 C CA . THR A 1 168 ? 4.463 -14.684 -15.814 1.00 94.38 168 THR A CA 1
ATOM 1338 C C . THR A 1 168 ? 4.600 -13.166 -15.943 1.00 94.38 168 THR A C 1
ATOM 1340 O O . THR A 1 168 ? 5.366 -12.545 -15.200 1.00 94.38 168 THR A O 1
ATOM 1343 N N . VAL A 1 169 ? 3.836 -12.555 -16.852 1.00 92.88 169 VAL A N 1
ATOM 1344 C CA . VAL A 1 169 ? 3.826 -11.102 -17.075 1.00 92.88 169 VAL A CA 1
ATOM 1345 C C . VAL A 1 169 ? 3.330 -10.367 -15.832 1.00 92.88 169 VAL A C 1
ATOM 1347 O O . VAL A 1 169 ? 3.983 -9.432 -15.373 1.00 92.88 169 VAL A O 1
ATOM 1350 N N . LEU A 1 170 ? 2.223 -10.813 -15.235 1.00 92.56 170 LEU A N 1
ATOM 1351 C CA . LEU A 1 170 ? 1.654 -10.201 -14.035 1.00 92.56 170 LEU A CA 1
ATOM 1352 C C . LEU A 1 170 ? 2.617 -10.281 -12.842 1.00 92.56 170 LEU A C 1
ATOM 1354 O O . LEU A 1 170 ? 2.815 -9.286 -12.147 1.00 92.56 170 LEU A O 1
ATOM 1358 N N . LYS A 1 171 ? 3.297 -11.419 -12.646 1.00 92.25 171 LYS A N 1
ATOM 1359 C CA . LYS A 1 171 ? 4.341 -11.555 -11.616 1.00 92.25 171 LYS A CA 1
ATOM 1360 C C . LYS A 1 171 ? 5.495 -10.578 -11.835 1.00 92.25 171 LYS A C 1
ATOM 1362 O O . LYS A 1 171 ? 6.070 -10.103 -10.859 1.00 92.25 171 LYS A O 1
ATOM 1367 N N . ALA A 1 172 ? 5.839 -10.261 -13.084 1.00 91.12 172 ALA A N 1
ATOM 1368 C CA . ALA A 1 172 ? 6.904 -9.310 -13.390 1.00 91.12 172 ALA A CA 1
ATOM 1369 C C . ALA A 1 172 ? 6.556 -7.861 -12.999 1.00 91.12 172 ALA A C 1
ATOM 1371 O O . ALA A 1 172 ? 7.470 -7.083 -12.733 1.00 91.12 172 ALA A O 1
ATOM 1372 N N . PHE A 1 173 ? 5.271 -7.492 -12.907 1.00 87.50 173 PHE A N 1
ATOM 1373 C CA . PHE A 1 173 ? 4.869 -6.161 -12.429 1.00 87.50 173 PHE A CA 1
ATOM 1374 C C . PHE A 1 173 ? 5.160 -5.934 -10.944 1.00 87.50 173 PHE A C 1
ATOM 1376 O O . PHE A 1 173 ? 5.403 -4.796 -10.562 1.00 87.50 173 PHE A O 1
ATOM 1383 N N . LEU A 1 174 ? 5.171 -6.995 -10.132 1.00 86.31 174 LEU A N 1
ATOM 1384 C CA . LEU A 1 174 ? 5.426 -6.913 -8.689 1.00 86.31 174 LEU A CA 1
ATOM 1385 C C . LEU A 1 174 ? 6.905 -7.081 -8.313 1.00 86.31 174 LEU A C 1
ATOM 1387 O O . LEU A 1 174 ? 7.261 -6.960 -7.141 1.00 86.31 174 LEU A O 1
ATOM 1391 N N . ARG A 1 175 ? 7.770 -7.387 -9.286 1.00 85.88 175 ARG A N 1
ATOM 1392 C CA . ARG A 1 175 ? 9.215 -7.497 -9.064 1.00 85.88 175 ARG A CA 1
ATOM 1393 C C . ARG A 1 175 ? 9.859 -6.118 -9.098 1.00 85.88 175 ARG A C 1
ATOM 1395 O O . ARG A 1 175 ? 9.505 -5.277 -9.923 1.00 85.88 175 ARG A O 1
ATOM 1402 N N . GLU A 1 176 ? 10.854 -5.925 -8.240 1.00 79.00 176 GLU A N 1
ATOM 1403 C CA . GLU A 1 176 ? 11.693 -4.732 -8.276 1.00 79.00 176 GLU A CA 1
ATOM 1404 C C . GLU A 1 176 ? 12.389 -4.633 -9.640 1.00 79.00 176 GLU A C 1
ATOM 1406 O O . GLU A 1 176 ? 12.979 -5.600 -10.132 1.00 79.00 176 GLU A O 1
ATOM 1411 N N . ARG A 1 177 ? 12.260 -3.472 -10.288 1.00 80.25 177 ARG A N 1
ATOM 1412 C CA . ARG A 1 177 ? 12.830 -3.243 -11.615 1.00 80.25 177 ARG A CA 1
ATOM 1413 C C . ARG A 1 177 ? 14.232 -2.661 -11.468 1.00 80.25 177 ARG A C 1
ATOM 1415 O O . ARG A 1 177 ? 14.378 -1.654 -10.773 1.00 80.25 177 ARG A O 1
ATOM 1422 N N . PRO A 1 178 ? 15.245 -3.231 -12.140 1.00 83.69 178 PRO A N 1
ATOM 1423 C CA . PRO A 1 178 ? 16.565 -2.625 -12.154 1.00 83.69 178 PRO A CA 1
ATOM 1424 C C . PRO A 1 178 ? 16.498 -1.243 -12.810 1.00 83.69 178 PRO A C 1
ATOM 1426 O O . PRO A 1 178 ? 15.705 -1.008 -13.729 1.00 83.69 178 PRO A O 1
ATOM 1429 N N . VAL A 1 179 ? 17.346 -0.325 -12.347 1.00 85.19 179 VAL A N 1
ATOM 1430 C CA . VAL A 1 179 ? 17.529 0.963 -13.019 1.00 85.19 179 VAL A CA 1
ATOM 1431 C C . VAL A 1 179 ? 18.177 0.691 -14.371 1.00 85.19 179 VAL A C 1
ATOM 1433 O O . VAL A 1 179 ? 19.284 0.165 -14.445 1.00 85.19 179 VAL A O 1
ATOM 1436 N N . MET A 1 180 ? 17.473 1.051 -15.440 1.00 88.62 180 MET A N 1
ATOM 1437 C CA . MET A 1 180 ? 17.962 0.914 -16.807 1.00 88.62 180 MET A CA 1
ATOM 1438 C C . MET A 1 180 ? 18.384 2.288 -17.320 1.00 88.62 180 MET A C 1
ATOM 1440 O O . MET A 1 180 ? 17.604 3.240 -17.269 1.00 88.62 180 MET A O 1
ATOM 1444 N N . VAL A 1 181 ? 19.606 2.386 -17.838 1.00 88.06 181 VAL A N 1
ATOM 1445 C CA . VAL A 1 181 ? 20.141 3.603 -18.462 1.00 88.06 181 VAL A CA 1
ATOM 1446 C C . VAL A 1 181 ? 20.414 3.350 -19.940 1.00 88.06 181 VAL A C 1
ATOM 1448 O O . VAL A 1 181 ? 20.832 2.260 -20.328 1.00 88.06 181 VAL A O 1
ATOM 1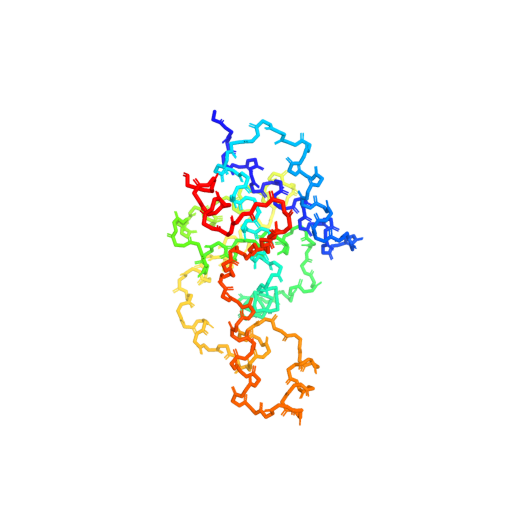451 N N . ARG A 1 182 ? 20.178 4.361 -20.780 1.00 91.25 182 ARG A N 1
ATOM 1452 C CA . ARG A 1 182 ? 20.549 4.330 -22.199 1.00 91.25 182 ARG A CA 1
ATOM 1453 C C . ARG A 1 182 ? 21.779 5.208 -22.401 1.00 91.25 182 ARG A C 1
ATOM 1455 O O . ARG A 1 182 ? 21.695 6.416 -22.195 1.00 91.25 182 ARG A O 1
ATOM 1462 N N . CYS A 1 183 ? 22.888 4.604 -22.818 1.00 92.25 183 CYS A N 1
ATOM 1463 C CA . CYS A 1 183 ? 24.128 5.322 -23.108 1.00 92.25 183 CYS A CA 1
ATOM 1464 C C . CYS A 1 183 ? 23.979 6.127 -24.404 1.00 92.25 183 CYS A C 1
ATOM 1466 O O . CYS A 1 183 ? 23.442 5.619 -25.389 1.00 92.25 183 CYS A O 1
ATOM 1468 N N . ASN A 1 184 ? 24.421 7.386 -24.396 1.00 93.50 184 ASN A N 1
ATOM 1469 C CA . ASN A 1 184 ? 24.503 8.187 -25.612 1.00 93.50 184 ASN A CA 1
ATOM 1470 C C . ASN A 1 184 ? 25.924 8.119 -26.179 1.00 93.50 184 ASN A C 1
ATOM 1472 O O . ASN A 1 184 ? 26.768 8.956 -25.858 1.00 93.50 184 ASN A O 1
ATOM 1476 N N . GLU A 1 185 ? 26.160 7.121 -27.025 1.00 93.88 185 GLU A N 1
ATOM 1477 C CA . GLU A 1 185 ? 27.485 6.801 -27.570 1.00 93.88 185 GLU A CA 1
ATOM 1478 C C . GLU A 1 185 ? 28.045 7.881 -28.508 1.00 93.88 185 GLU A C 1
ATOM 1480 O O . GLU A 1 185 ? 29.239 7.902 -28.782 1.00 93.88 185 GLU A O 1
ATOM 1485 N N . SER A 1 186 ? 27.222 8.843 -28.948 1.00 94.88 186 SER A N 1
ATOM 1486 C CA . SER A 1 186 ? 27.711 9.992 -29.719 1.00 94.88 186 SER A CA 1
ATOM 1487 C C . SER A 1 186 ? 28.482 11.013 -28.873 1.00 94.88 186 SER A C 1
ATOM 1489 O O . SER A 1 186 ? 29.120 11.897 -29.437 1.00 94.88 186 SER A O 1
ATOM 1491 N N . LEU A 1 187 ? 28.344 10.974 -27.542 1.00 93.56 187 LEU A N 1
ATOM 1492 C CA . LEU A 1 187 ? 28.989 11.917 -26.619 1.00 93.56 187 LEU A CA 1
ATOM 1493 C C . LEU A 1 187 ? 30.162 11.288 -25.863 1.00 93.56 187 LEU A C 1
ATOM 1495 O O . LEU A 1 187 ? 31.121 11.988 -25.550 1.00 93.56 187 LEU A O 1
ATOM 1499 N N . ALA A 1 188 ? 30.072 9.998 -25.544 1.00 93.50 188 ALA A N 1
ATOM 1500 C CA . ALA A 1 188 ? 31.114 9.244 -24.860 1.00 93.50 188 ALA A CA 1
ATOM 1501 C C . ALA A 1 188 ? 30.922 7.744 -25.104 1.00 93.50 188 ALA A C 1
ATOM 1503 O O . ALA A 1 188 ? 29.789 7.275 -25.208 1.00 93.50 188 ALA A O 1
ATOM 1504 N N . GLU A 1 189 ? 32.019 6.992 -25.141 1.00 93.81 189 GLU A N 1
ATOM 1505 C CA . GLU A 1 189 ? 31.977 5.531 -25.232 1.00 93.81 189 GLU A CA 1
ATOM 1506 C C . GLU A 1 189 ? 31.281 4.915 -24.010 1.00 93.81 189 GLU A C 1
ATOM 1508 O O . GLU A 1 189 ? 31.324 5.458 -22.898 1.00 93.81 189 GLU A O 1
ATOM 1513 N N . ARG A 1 190 ? 30.642 3.757 -24.209 1.00 92.56 190 ARG A N 1
ATOM 1514 C CA . ARG A 1 190 ? 29.860 3.070 -23.175 1.00 92.56 190 ARG A CA 1
ATOM 1515 C C . ARG A 1 190 ? 30.688 2.791 -21.922 1.00 92.56 190 ARG A C 1
ATOM 1517 O O . ARG A 1 190 ? 30.195 2.983 -20.816 1.00 92.56 190 ARG A O 1
ATOM 1524 N N . GLU A 1 191 ? 31.933 2.371 -22.088 1.00 92.56 191 GLU A N 1
ATOM 1525 C CA . GLU A 1 191 ? 32.880 2.062 -21.019 1.00 92.56 191 GLU A CA 1
ATOM 1526 C C . GLU A 1 191 ? 33.179 3.305 -20.172 1.00 92.56 191 GLU A C 1
ATOM 1528 O O . GLU A 1 191 ? 33.183 3.234 -18.944 1.00 92.56 191 GLU A O 1
ATOM 1533 N N . THR A 1 192 ? 33.338 4.463 -20.821 1.00 92.00 192 THR A N 1
ATOM 1534 C CA . THR A 1 192 ? 33.561 5.750 -20.143 1.00 92.00 192 THR A CA 1
ATOM 1535 C C . THR A 1 192 ? 32.327 6.169 -19.346 1.00 92.00 192 THR A C 1
ATOM 1537 O O . THR A 1 192 ? 32.440 6.624 -18.208 1.00 92.00 192 THR A O 1
ATOM 1540 N N . ILE A 1 193 ? 31.132 5.981 -19.917 1.00 92.44 193 ILE A N 1
ATOM 1541 C CA . ILE A 1 193 ? 29.870 6.259 -19.223 1.00 92.44 193 ILE A CA 1
ATOM 1542 C C . ILE A 1 193 ? 29.720 5.336 -18.009 1.00 92.44 193 ILE A C 1
ATOM 1544 O O . ILE A 1 193 ? 29.390 5.818 -16.929 1.00 92.44 193 ILE A O 1
ATOM 1548 N N . LEU A 1 194 ? 29.994 4.037 -18.153 1.00 90.25 194 LEU A N 1
ATOM 1549 C CA . LEU A 1 194 ? 29.913 3.076 -17.050 1.00 90.25 194 LEU A CA 1
ATOM 1550 C C . LEU A 1 194 ? 30.877 3.427 -15.911 1.00 90.25 194 LEU A C 1
ATOM 1552 O O . LEU A 1 194 ? 30.442 3.463 -14.765 1.00 90.25 194 LEU A O 1
ATOM 1556 N N . ALA A 1 195 ? 32.128 3.777 -16.223 1.00 92.00 195 ALA A N 1
ATOM 1557 C CA . ALA A 1 195 ? 33.112 4.195 -15.222 1.00 92.00 195 ALA A CA 1
ATOM 1558 C C . ALA A 1 195 ? 32.706 5.471 -14.459 1.00 92.00 195 ALA A C 1
ATOM 1560 O O . ALA A 1 195 ? 33.133 5.676 -13.331 1.00 92.00 195 ALA A O 1
ATOM 1561 N N . SER A 1 196 ? 31.874 6.337 -15.052 1.00 90.56 196 SER A N 1
ATOM 1562 C CA . SER A 1 196 ? 31.372 7.551 -14.386 1.00 90.56 196 SER A CA 1
ATOM 1563 C C . SER A 1 196 ? 30.208 7.312 -13.413 1.00 90.56 196 SER A C 1
ATOM 1565 O O . SER A 1 196 ? 29.824 8.230 -12.688 1.00 90.56 196 SER A O 1
ATOM 1567 N N . LEU A 1 197 ? 29.605 6.117 -13.445 1.00 86.31 197 LEU A N 1
ATOM 1568 C CA . LEU A 1 197 ? 28.458 5.738 -12.613 1.00 86.31 197 LEU A CA 1
ATOM 1569 C C . LEU A 1 197 ? 28.858 4.950 -11.353 1.00 86.31 197 LEU A C 1
ATOM 1571 O O . LEU A 1 197 ? 27.984 4.705 -10.517 1.00 86.31 197 LEU A O 1
ATOM 1575 N N . GLU A 1 198 ? 30.128 4.545 -11.243 1.00 75.00 198 GLU A N 1
ATOM 1576 C CA . GLU A 1 198 ? 30.735 3.950 -10.039 1.00 75.00 198 GLU A CA 1
ATOM 1577 C C . GLU A 1 198 ? 31.069 5.019 -8.987 1.00 75.00 198 GLU A C 1
ATOM 1579 O O . GLU A 1 198 ? 30.800 4.754 -7.790 1.00 75.00 198 GLU A O 1
#

Mean predicted aligned error: 4.91 Å

Solvent-accessible surface area (backbone atoms only — not comparable to full-atom values): 11316 Å² total; per-residue (Å²): 131,83,58,74,66,56,44,53,52,50,34,47,54,49,50,46,40,30,76,74,68,68,41,57,63,72,58,51,51,50,52,52,58,62,73,48,68,87,56,50,74,66,48,52,51,49,33,49,50,46,44,51,47,29,62,54,37,40,54,31,48,47,53,52,48,40,76,67,37,94,64,50,58,92,76,43,57,68,71,60,42,47,44,49,43,43,34,51,40,39,57,76,73,31,89,91,48,55,51,67,55,41,36,51,51,44,28,52,49,35,37,76,71,73,34,60,90,46,25,65,58,52,38,53,45,46,54,50,46,64,75,40,45,70,64,53,65,70,65,48,85,50,70,30,42,67,60,28,40,59,61,70,58,52,51,53,37,32,75,75,58,33,64,71,53,34,53,53,54,51,54,57,72,77,46,90,74,78,90,82,82,83,79,61,61,93,81,44,54,63,68,62,54,54,66,73,73,113

Organism: NCBI:txid2840724

InterPro domains:
  IPR006027 NusB/RsmB/TIM44 [PF01029] (6-131)
  IPR035926 NusB-like superfamily [G3DSA:1.10.940.10] (5-137)
  IPR035926 NusB-like superfamily [SSF48013] (6-153)
  IPR054728 Ribosomal RNA small subunit methyltransferase B-like, ferredoxin-like domain [PF22458] (150-198)

pLDDT: mean 93.16, std 8.19, range [37.53, 98.75]

Sequence (198 aa):
MTDAGNSRELVLDILMEILEKGGPSHVVLRQALGKYQFLSKQDRAFITRVTEGTLEYLIQIDYILNSCSKTPVSKMKPVIRNILRMSVYQILYMDRIPDSAACNEAVKLAGKRHFQGLKGFVNGILRRISREKEGITESLPDLSVRLSVPKWLTAMWRDELGEERTETVLKAFLRERPVMVRCNESLAERETILASLE

Nearest PDB structures (foldseek):
  3imq-assembly1_A  TM=8.998E-01  e=2.557E-04  Escherichia coli K-12
  1tzw-assembly1_A  TM=8.718E-01  e=1.691E-04  Thermotoga maritima
  4eya-assembly1_A  TM=8.972E-01  e=1.015E-03  Aquifex aeolicus VF5
  3d3c-assembly3_C  TM=8.513E-01  e=9.698E-04  Escherichia coli K-12
  2yxl-assembly1_A  TM=7.020E-01  e=2.678E-04  Pyrococcus horikoshii OT3

Foldseek 3Di:
DPPLLVLVLLLLVLCCCCVVVVDDNVVSLCVSCVVPVVDDPVSNVVSVCLNVLLVQQVLLQQVLLCVQDPQRLVRDDSSLSSLSSSLLSCLQPPPVQPLVNSLVSSLVSCVVVVNPVCSCVSNSSSVVCNVCVVVSLVVQPDLCNNLVHDPVVLVVCCVVPNDVVSSVVSVVVPDDDDDDDDDPVVVPHPVVVVVVVD